Protein AF-A0A836ANL1-F1 (afdb_monomer)

Foldseek 3Di:
DADAEEEQAQHADALVRCLVPHLVHQYQEYAHANHDQNQALLSNLVSVLVDLNQLQRHAYYEQEPGEDPPPDDNQSLLSNLNYAEYEHHLYQAECVNLLSNLQRPRHAEYEQANYQYQDNLSVLSVLARHAEYHYEHNVRHNDDLVRVLVSVLSSLNYLYYHHLHPLVSLLVNLLVLLVQCLPCPDPSSVLNSLSHLLVSLLSDDLVSLVVSLVSLLSSLLSLLVVLLVCLVVLHPDPSNLSSLSSLLSSLASHQSSLVSCVVSVVQVSLLSQLVRDPDPSNLLSSLSSLLSNLVNPVCLLVCPDPSNLVSLLVQCPDPDPSSVVSSLSSLCSSLVDCVSCVVPVVSSVVSVVSSD

InterPro domains:
  IPR011989 Armadillo-like helical [G3DSA:1.25.10.10] (175-354)
  IPR016024 Armadillo-type fold [SSF48371] (156-340)
  IPR032675 Leucine-rich repeat domain superfamily [G3DSA:3.80.10.10] (2-174)
  IPR051341 Zyg-11-related ubiquitin ligase adapter protein [PTHR12904] (172-351)
  IPR055142 Protein zer-1 homolog-like, C-terminal domain [PF22964] (158-355)

Mean predicted aligned error: 7.61 Å

Organism: Ovis aries (NCBI:txid9940)

pLDDT: mean 91.66, std 7.0, range [56.53, 98.62]

Radius of gyration: 24.72 Å; Cα contacts (8 Å, |Δi|>4): 629; chains: 1; bounding box: 52×43×73 Å

Solvent-accessible surface area (backbone atoms only — not comparable to full-atom values): 18243 Å² total; per-residue (Å²): 138,82,56,35,73,46,77,44,59,61,34,86,49,43,50,69,54,48,37,72,74,50,33,85,40,66,37,34,32,42,35,36,33,42,23,34,78,62,35,31,51,63,52,53,41,52,34,43,58,74,22,71,65,28,17,60,48,24,31,37,42,34,38,26,50,25,41,65,63,88,92,67,75,69,72,53,57,56,56,36,47,26,28,25,35,44,33,35,34,52,19,92,44,37,39,70,48,46,42,38,50,24,65,32,83,43,37,29,34,42,32,50,20,43,14,49,32,34,56,72,68,42,48,66,71,29,13,87,49,28,28,32,43,35,48,26,54,42,77,44,52,70,61,52,67,71,59,51,51,54,48,59,69,59,29,62,42,33,51,42,69,42,47,84,67,40,68,68,57,44,52,53,48,43,50,48,35,31,54,51,43,72,62,74,84,43,74,61,56,39,44,26,26,33,29,42,39,31,51,43,37,65,72,49,50,63,69,53,50,61,73,37,45,70,39,52,53,53,34,50,53,49,40,50,52,50,50,49,50,33,53,78,70,70,49,93,44,75,55,50,51,27,32,40,41,22,52,28,32,52,25,51,85,26,67,68,44,36,51,51,39,52,76,67,47,39,61,65,50,50,51,51,40,60,75,72,45,86,49,64,78,54,47,38,35,53,37,50,30,50,32,47,38,45,69,37,72,94,44,47,77,75,53,71,38,72,70,53,48,53,56,40,56,62,34,43,73,42,92,48,65,67,41,14,50,36,26,43,51,29,52,50,46,61,56,70,50,63,76,87,32,74,93,43,51,68,59,48,51,52,56,59,57,76,72,109

Nearest PDB structures (foldseek):
  8y0p-assembly1_A  TM=5.769E-01  e=7.224E-05  Homo sapiens
  3ifq-assembly1_B-2  TM=5.591E-01  e=4.593E-05  Homo sapiens
  1th1-assembly2_B  TM=5.659E-01  e=6.284E-04  Homo sapiens
  1i7x-assembly1_A  TM=4.012E-01  e=1.080E-04  Mus musculus
  1jdh-assembly1_A  TM=3.575E-01  e=8.834E-05  Homo sapiens

Sequence (356 aa):
MKLKLVNIQKAKISTAAFVKAFCHHKLIELDATAVHTDLSIPDILSGLCSNSWIQGNLRRLILDSTSIPRDSRLLFFGQLTGLRVLSVFNVCFHSEDLARVSQLPKLESLDISNTLVTNISALLTCKDRLRSLTMHYLKCLTMTKPQILAVIRELKCLLHLDISDHRQLRFDAAKFVMRWLCKHESPKMQAMAVSITSILALQLSPEQTAQLKEEVFMAVKELLAIVKQKTAENLDDVTLLFTLKALWNLTEQSPAACRHFIENQGLAIFIQVLETFSETAIQSKVLGLLNNVAEVRELFSKLITEDVVKHISSLLHSKELEVSYLAAGIIAHLTSDKQPWISCDLQRTALLQDLV

Structure (mmCIF, N/CA/C/O backbone):
data_AF-A0A836ANL1-F1
#
_entry.id   AF-A0A836ANL1-F1
#
loop_
_atom_site.group_PDB
_atom_site.id
_atom_site.type_symbol
_atom_site.label_atom_id
_atom_site.label_alt_id
_atom_site.label_comp_id
_atom_site.label_asym_id
_atom_site.label_entity_id
_atom_site.label_seq_id
_atom_site.pdbx_PDB_ins_code
_atom_site.Cartn_x
_atom_site.Cartn_y
_atom_site.Cartn_z
_atom_site.occupancy
_atom_site.B_iso_or_equiv
_atom_site.auth_seq_id
_atom_site.auth_comp_id
_atom_site.auth_asym_id
_atom_site.auth_atom_id
_atom_site.pdbx_PDB_model_num
ATOM 1 N N . MET A 1 1 ? -0.033 -21.149 -31.949 1.00 56.53 1 MET A N 1
ATOM 2 C CA . MET A 1 1 ? -0.378 -20.597 -30.616 1.00 56.53 1 MET A CA 1
ATOM 3 C C . MET A 1 1 ? -0.005 -19.112 -30.591 1.00 56.53 1 MET A C 1
ATOM 5 O O . MET A 1 1 ? 1.019 -18.776 -31.171 1.00 56.53 1 MET A O 1
ATOM 9 N N . LYS A 1 2 ? -0.822 -18.207 -30.027 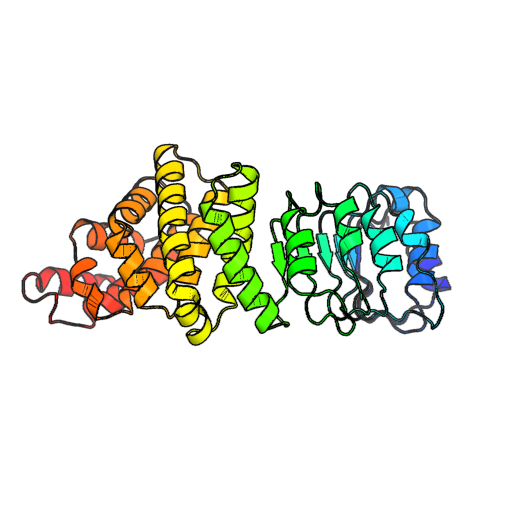1.00 83.00 2 LYS A N 1
ATOM 10 C CA . LYS A 1 2 ? -0.478 -16.771 -29.905 1.00 83.00 2 LYS A CA 1
ATOM 11 C C . LYS A 1 2 ? -0.210 -16.450 -28.436 1.00 83.00 2 LYS A C 1
ATOM 13 O O . LYS A 1 2 ? -1.158 -16.387 -27.659 1.00 83.00 2 LYS A O 1
ATOM 18 N N . LEU A 1 3 ? 1.061 -16.279 -28.074 1.00 89.88 3 LEU A N 1
ATOM 19 C CA . LEU A 1 3 ? 1.452 -15.922 -26.710 1.00 89.88 3 LEU A CA 1
ATOM 20 C C . LEU A 1 3 ? 1.006 -14.486 -26.386 1.00 89.88 3 LEU A C 1
ATOM 22 O O . LEU A 1 3 ? 1.041 -13.609 -27.253 1.00 89.88 3 LEU A O 1
ATOM 26 N N . LYS A 1 4 ? 0.560 -14.273 -25.145 1.00 93.94 4 LYS A N 1
ATOM 27 C CA . LYS A 1 4 ? 0.133 -12.967 -24.607 1.00 93.94 4 LYS A CA 1
ATOM 28 C C . LYS A 1 4 ? 0.837 -12.636 -23.295 1.00 93.94 4 LYS A C 1
ATOM 30 O O . LYS A 1 4 ? 1.238 -11.497 -23.104 1.00 93.94 4 LYS A O 1
ATOM 35 N N . LEU A 1 5 ? 0.970 -13.622 -22.416 1.00 96.88 5 LEU A N 1
ATOM 36 C CA . LEU A 1 5 ? 1.659 -13.511 -21.136 1.00 96.88 5 LEU A CA 1
ATOM 37 C C . LEU A 1 5 ? 2.888 -14.409 -21.220 1.00 96.88 5 LEU A C 1
ATOM 39 O O . LEU A 1 5 ? 2.751 -15.588 -21.554 1.00 96.88 5 LEU A O 1
ATOM 43 N N . VAL A 1 6 ? 4.070 -13.848 -20.998 1.00 96.69 6 VAL A N 1
ATOM 44 C CA . VAL A 1 6 ? 5.334 -14.578 -21.092 1.00 96.69 6 VAL A CA 1
ATOM 45 C C . VAL A 1 6 ? 6.105 -14.397 -19.796 1.00 96.69 6 VAL A C 1
ATOM 47 O O . VAL A 1 6 ? 6.305 -13.280 -19.332 1.00 96.69 6 VAL A O 1
ATOM 50 N N . ASN A 1 7 ? 6.548 -15.513 -19.230 1.00 96.62 7 ASN A N 1
ATOM 51 C CA . ASN A 1 7 ? 7.428 -15.552 -18.076 1.00 96.62 7 ASN A CA 1
ATOM 52 C C . ASN A 1 7 ? 8.675 -16.350 -18.472 1.00 96.62 7 ASN A C 1
ATOM 54 O O . ASN A 1 7 ? 8.574 -17.519 -18.843 1.00 96.62 7 ASN A O 1
ATOM 58 N N . ILE A 1 8 ? 9.826 -15.687 -18.440 1.00 96.62 8 ILE A N 1
ATOM 59 C CA . ILE A 1 8 ? 11.145 -16.259 -18.727 1.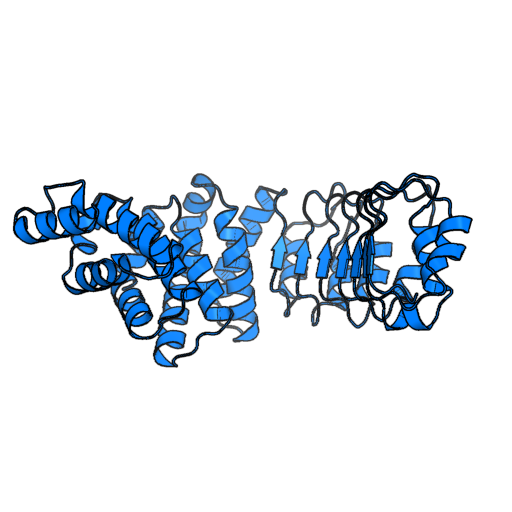00 96.62 8 ILE A CA 1
ATOM 60 C C . ILE A 1 8 ? 12.094 -16.040 -17.546 1.00 96.62 8 ILE A C 1
ATOM 62 O O . ILE A 1 8 ? 13.299 -15.898 -17.733 1.00 96.62 8 ILE A O 1
ATOM 66 N N . GLN A 1 9 ? 11.564 -15.997 -16.322 1.00 96.62 9 GLN A N 1
ATOM 67 C CA . GLN A 1 9 ? 12.377 -15.783 -15.131 1.00 96.62 9 GLN A CA 1
ATOM 68 C C . GLN A 1 9 ? 13.521 -16.801 -15.047 1.00 96.62 9 GLN A C 1
ATOM 70 O O . GLN A 1 9 ? 13.309 -18.003 -15.227 1.00 96.62 9 GLN A O 1
ATOM 75 N N . LYS A 1 10 ? 14.738 -16.324 -14.757 1.00 95.50 10 LYS A N 1
ATOM 76 C CA . LYS A 1 10 ? 15.954 -17.151 -14.625 1.00 95.50 10 LYS A CA 1
ATOM 77 C C . LYS A 1 10 ? 16.300 -17.981 -15.869 1.00 95.50 10 LYS A C 1
ATOM 79 O O . LYS A 1 10 ? 17.126 -18.891 -15.796 1.00 95.50 10 LYS A O 1
ATOM 84 N N . ALA A 1 11 ? 15.683 -17.690 -17.016 1.00 95.12 11 ALA A N 1
ATOM 85 C CA . ALA A 1 11 ? 15.917 -18.443 -18.236 1.00 95.12 11 ALA A CA 1
ATOM 86 C C . ALA A 1 11 ? 17.300 -18.134 -18.820 1.00 95.12 11 ALA A C 1
ATOM 88 O O . ALA A 1 11 ? 17.763 -16.989 -18.826 1.00 95.12 11 ALA A O 1
ATOM 89 N N . LYS A 1 12 ? 17.931 -19.164 -19.389 1.00 95.75 12 LYS A N 1
ATOM 90 C CA . LYS A 1 12 ? 19.112 -19.019 -20.238 1.00 95.75 12 LYS A CA 1
ATOM 91 C C . LYS A 1 12 ? 18.679 -19.031 -21.698 1.00 95.75 12 LYS A C 1
ATOM 93 O O . LYS A 1 12 ? 18.451 -20.088 -22.281 1.00 95.75 12 LYS A O 1
ATOM 98 N N . ILE A 1 13 ? 18.528 -17.844 -22.267 1.00 95.00 13 ILE A N 1
ATOM 99 C CA . ILE A 1 13 ? 18.091 -17.635 -23.644 1.00 95.00 13 ILE A CA 1
ATOM 100 C C . ILE A 1 13 ? 18.999 -16.591 -24.292 1.00 95.00 13 ILE A C 1
ATOM 102 O O . ILE A 1 13 ? 19.397 -15.634 -23.639 1.00 95.00 13 ILE A O 1
ATOM 106 N N . SER A 1 14 ? 19.349 -16.780 -25.562 1.00 95.75 14 SER A N 1
ATOM 107 C CA . SER A 1 14 ? 20.097 -15.775 -26.320 1.00 95.75 14 SER A CA 1
ATOM 108 C C . SER A 1 14 ? 19.159 -14.724 -26.910 1.00 95.75 14 SER A C 1
ATOM 110 O O . SER A 1 14 ? 17.987 -15.006 -27.174 1.00 95.75 14 SER A O 1
ATOM 112 N N . THR A 1 15 ? 19.684 -13.542 -27.228 1.00 94.88 15 THR A N 1
ATOM 113 C CA . THR A 1 15 ? 18.946 -12.491 -27.951 1.00 94.88 15 THR A CA 1
ATOM 114 C C . THR A 1 15 ? 18.245 -13.008 -29.212 1.00 94.88 15 THR A C 1
ATOM 116 O O . THR A 1 15 ? 17.052 -12.774 -29.401 1.00 94.88 15 THR A O 1
ATOM 119 N N . ALA A 1 16 ? 18.935 -13.792 -30.048 1.00 95.94 16 ALA A N 1
ATOM 120 C CA . ALA A 1 16 ? 18.345 -14.346 -31.269 1.00 95.94 16 ALA A CA 1
ATOM 121 C C . ALA A 1 16 ? 17.174 -15.302 -30.978 1.00 95.94 16 ALA A C 1
ATOM 123 O O . ALA A 1 16 ? 16.152 -15.267 -31.667 1.00 95.94 16 ALA A O 1
ATOM 124 N N . ALA A 1 17 ? 17.303 -16.138 -29.944 1.00 96.62 17 ALA A N 1
ATOM 125 C CA . ALA A 1 17 ? 16.241 -17.046 -29.532 1.00 96.62 17 ALA A CA 1
ATOM 126 C C . ALA A 1 17 ? 15.042 -16.286 -28.947 1.00 96.62 17 ALA A C 1
ATOM 128 O O . ALA A 1 17 ? 13.905 -16.611 -29.286 1.00 96.62 17 ALA A O 1
ATOM 129 N N . PHE A 1 18 ? 15.282 -15.244 -28.144 1.00 96.88 18 PHE A N 1
ATOM 130 C CA . PHE A 1 18 ? 14.235 -14.382 -27.592 1.00 96.88 18 PHE A CA 1
ATOM 131 C C . PHE A 1 18 ? 13.423 -13.707 -28.700 1.00 96.88 18 PHE A C 1
ATOM 133 O O . PHE A 1 18 ? 12.195 -13.822 -28.728 1.00 96.88 18 PHE A O 1
ATOM 140 N N . VAL A 1 19 ? 14.108 -13.083 -29.665 1.00 95.88 19 VAL A N 1
ATOM 141 C CA . VAL A 1 19 ? 13.455 -12.432 -30.806 1.00 95.88 19 VAL A CA 1
ATOM 142 C C . VAL A 1 19 ? 12.632 -13.444 -31.594 1.00 95.88 19 VAL A C 1
ATOM 144 O O . VAL A 1 19 ? 11.435 -13.232 -31.794 1.00 95.88 19 VAL A O 1
ATOM 147 N N . LYS A 1 20 ? 13.237 -14.583 -31.967 1.00 95.50 20 LYS A N 1
ATOM 148 C CA . LYS A 1 20 ? 12.572 -15.663 -32.713 1.00 95.50 20 LYS A CA 1
ATOM 149 C C . LYS A 1 20 ? 11.315 -16.174 -32.006 1.00 95.50 20 LYS A C 1
ATOM 151 O O . LYS A 1 20 ? 10.280 -16.342 -32.650 1.00 95.50 20 LYS A O 1
ATOM 156 N N . ALA A 1 21 ? 11.400 -16.408 -30.700 1.00 94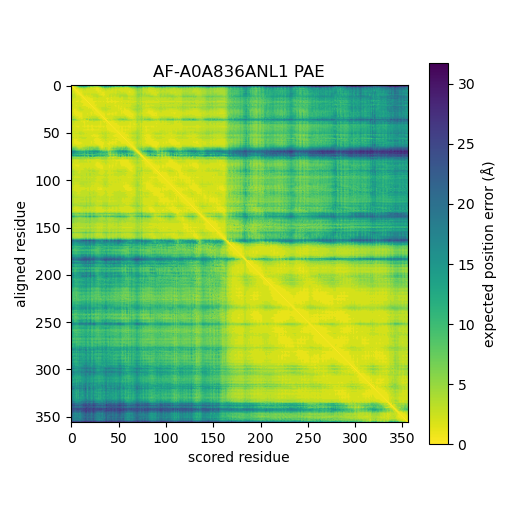.94 21 ALA A N 1
ATOM 157 C CA . ALA A 1 21 ? 10.339 -17.042 -29.931 1.00 94.94 21 ALA A CA 1
ATOM 158 C C . ALA A 1 21 ? 9.196 -16.090 -29.554 1.00 94.94 21 ALA A C 1
ATOM 160 O O . ALA A 1 21 ? 8.046 -16.522 -29.536 1.00 94.94 21 ALA A O 1
ATOM 161 N N . PHE A 1 22 ? 9.476 -14.816 -29.255 1.00 95.94 22 PHE A N 1
ATOM 162 C CA . PHE A 1 22 ? 8.509 -13.967 -28.545 1.00 95.94 22 PHE A CA 1
ATOM 163 C C . PHE A 1 22 ? 8.100 -12.694 -29.288 1.00 95.94 22 PHE A C 1
ATOM 165 O O . PHE A 1 22 ? 6.930 -12.310 -29.231 1.00 95.94 22 PHE A O 1
ATOM 172 N N . CYS A 1 23 ? 9.005 -12.055 -30.029 1.00 95.06 23 CYS A N 1
ATOM 173 C CA . CYS A 1 23 ? 8.768 -10.708 -30.564 1.00 95.06 23 CYS A CA 1
ATOM 174 C C . CYS A 1 23 ? 7.733 -10.658 -31.702 1.00 95.06 23 CYS A C 1
ATOM 176 O O . CYS A 1 23 ? 7.135 -9.615 -31.947 1.00 95.06 23 CYS A O 1
ATOM 178 N N . HIS A 1 24 ? 7.427 -11.790 -32.339 1.00 93.81 24 HIS A N 1
ATOM 179 C CA . HIS A 1 24 ? 6.379 -11.920 -33.365 1.00 93.81 24 HIS A CA 1
ATOM 180 C C . HIS A 1 24 ? 4.958 -12.037 -32.780 1.00 93.81 24 HIS A C 1
ATOM 182 O O . HIS A 1 24 ? 3.966 -11.992 -33.513 1.00 93.81 24 HIS A O 1
ATOM 188 N N . HIS A 1 25 ? 4.838 -12.242 -31.465 1.00 95.62 25 HIS A N 1
ATOM 189 C CA . HIS A 1 25 ? 3.559 -12.429 -30.788 1.00 95.62 25 HIS A CA 1
ATOM 190 C C . HIS A 1 25 ? 2.933 -11.110 -30.321 1.00 95.62 25 HIS A C 1
ATOM 192 O O . HIS A 1 25 ? 3.514 -10.033 -30.403 1.00 95.62 25 HIS A O 1
ATOM 198 N N . LYS A 1 26 ? 1.691 -11.200 -29.837 1.00 95.81 26 LYS A N 1
ATOM 199 C CA . LYS A 1 26 ? 0.920 -10.071 -29.313 1.00 95.81 26 LYS A CA 1
ATOM 200 C C . LYS A 1 26 ? 1.022 -10.034 -27.787 1.00 95.81 26 LYS A C 1
ATOM 202 O O . LYS A 1 26 ? 0.041 -10.296 -27.090 1.00 95.81 26 LYS A O 1
ATOM 207 N N . LEU A 1 27 ? 2.228 -9.751 -27.293 1.00 96.94 27 LEU A N 1
ATOM 208 C CA . LEU A 1 27 ? 2.550 -9.759 -25.865 1.00 96.94 27 LEU A CA 1
ATOM 209 C C . LEU A 1 27 ? 1.906 -8.588 -25.117 1.00 96.94 27 LEU A C 1
ATOM 211 O O . LEU A 1 27 ? 2.083 -7.427 -25.473 1.00 96.94 27 LEU A O 1
ATOM 215 N N . ILE A 1 28 ? 1.180 -8.916 -24.057 1.00 97.94 28 ILE A N 1
ATOM 216 C CA . ILE A 1 28 ? 0.579 -7.980 -23.106 1.00 97.94 28 ILE A CA 1
ATOM 217 C C . ILE A 1 28 ? 1.465 -7.876 -21.864 1.00 97.94 28 ILE A C 1
ATOM 219 O O . ILE A 1 28 ? 1.589 -6.790 -21.302 1.00 97.94 28 ILE A O 1
ATOM 223 N N . GLU A 1 29 ? 2.108 -8.971 -21.460 1.00 98.38 29 GLU A N 1
ATOM 224 C CA . GLU A 1 29 ? 2.966 -9.001 -20.277 1.00 98.38 29 GLU A CA 1
ATOM 225 C C . GLU A 1 29 ? 4.230 -9.817 -20.533 1.00 98.38 29 GLU A C 1
ATOM 227 O O . GLU A 1 29 ? 4.175 -10.882 -21.160 1.00 98.38 29 GLU A O 1
ATOM 232 N N . LEU A 1 30 ? 5.352 -9.311 -20.024 1.00 98.19 30 LEU A N 1
ATOM 233 C CA . LEU A 1 30 ? 6.627 -10.012 -19.986 1.00 98.19 30 LEU A CA 1
ATOM 234 C C . LEU A 1 30 ? 7.252 -9.883 -18.599 1.00 98.19 30 LEU A C 1
ATOM 236 O O . LEU A 1 30 ? 7.463 -8.775 -18.104 1.00 98.19 30 LEU A O 1
ATOM 240 N N . ASP A 1 31 ? 7.608 -11.023 -18.025 1.00 98.31 31 ASP A N 1
ATOM 241 C CA . ASP A 1 31 ? 8.493 -11.111 -16.875 1.00 98.31 31 ASP A CA 1
ATOM 242 C C . ASP A 1 31 ? 9.808 -11.773 -17.287 1.00 98.31 31 ASP A C 1
ATOM 244 O O . ASP A 1 31 ? 9.833 -12.944 -17.675 1.00 98.31 31 ASP A O 1
ATOM 248 N N . ALA A 1 32 ? 10.885 -10.993 -17.234 1.00 97.44 32 ALA A N 1
ATOM 249 C CA . ALA A 1 32 ? 12.243 -11.410 -17.544 1.00 97.44 32 ALA A CA 1
ATOM 250 C C . ALA A 1 32 ? 13.165 -11.319 -16.319 1.00 97.44 32 ALA A C 1
ATOM 252 O O . ALA A 1 32 ? 14.365 -11.118 -16.469 1.00 97.44 32 ALA A O 1
ATOM 253 N N . THR A 1 33 ? 12.623 -11.474 -15.107 1.00 97.62 33 THR A N 1
ATOM 254 C CA . THR A 1 33 ? 13.415 -11.370 -13.873 1.00 97.62 33 THR A CA 1
ATOM 255 C C . THR A 1 33 ? 14.605 -12.329 -13.880 1.00 97.62 33 THR A C 1
ATOM 257 O O . THR A 1 33 ? 14.450 -13.537 -14.078 1.00 97.62 33 THR A O 1
ATOM 260 N N . ALA A 1 34 ? 15.796 -11.798 -13.609 1.00 95.25 34 ALA A N 1
ATOM 261 C CA . ALA A 1 34 ? 17.042 -12.544 -13.470 1.00 95.25 34 ALA A CA 1
ATOM 262 C C . ALA A 1 34 ? 17.375 -13.461 -14.666 1.00 95.25 34 ALA A C 1
ATOM 264 O O . ALA A 1 34 ? 17.986 -14.515 -14.475 1.00 95.25 34 ALA A O 1
ATOM 265 N N . VAL A 1 35 ? 16.972 -13.097 -15.893 1.00 95.56 35 VAL A N 1
ATOM 266 C CA . VAL A 1 35 ? 17.431 -13.810 -17.098 1.00 95.56 35 VAL A CA 1
ATOM 267 C C . VAL A 1 35 ? 18.955 -13.786 -17.193 1.00 95.56 35 VAL A C 1
ATOM 269 O O . VAL A 1 35 ? 19.617 -12.852 -16.734 1.00 95.56 35 VAL A O 1
ATOM 272 N N . HIS A 1 36 ? 19.520 -14.839 -17.782 1.00 92.94 36 HIS A N 1
ATOM 273 C CA . HIS A 1 36 ? 20.964 -14.958 -17.951 1.00 92.94 36 HIS A CA 1
ATOM 274 C C . HIS A 1 36 ? 21.528 -13.785 -18.767 1.00 92.94 36 HIS A C 1
ATOM 276 O O . HIS A 1 36 ? 20.864 -13.261 -19.659 1.00 92.94 36 HIS A O 1
ATOM 282 N N . THR A 1 37 ? 22.796 -13.439 -18.536 1.00 88.81 37 THR A N 1
ATOM 283 C CA . THR A 1 37 ? 23.493 -12.302 -19.170 1.00 88.81 37 THR A CA 1
ATOM 284 C C . THR A 1 37 ? 23.597 -12.376 -20.698 1.00 88.81 37 THR A C 1
ATOM 286 O O . THR A 1 37 ? 24.017 -11.409 -21.326 1.00 88.81 37 THR A O 1
ATOM 289 N N . ASP A 1 38 ? 23.217 -13.508 -21.297 1.00 92.31 38 ASP A N 1
ATOM 290 C CA . ASP A 1 38 ? 23.162 -13.711 -22.753 1.00 92.31 38 ASP A CA 1
ATOM 291 C C . ASP A 1 38 ? 21.978 -12.963 -23.401 1.00 92.31 38 ASP A C 1
ATOM 293 O O . ASP A 1 38 ? 21.916 -12.851 -24.627 1.00 92.31 38 ASP A O 1
ATOM 297 N N . LEU A 1 39 ? 21.036 -12.473 -22.586 1.00 94.31 39 LEU A N 1
ATOM 298 C CA . LEU A 1 39 ? 19.920 -11.625 -22.987 1.00 94.31 39 LEU A CA 1
ATOM 299 C C . LEU A 1 39 ? 19.901 -10.371 -22.105 1.00 94.31 39 LEU A C 1
ATOM 301 O O . LEU A 1 39 ? 19.478 -10.405 -20.950 1.00 94.31 39 LEU A O 1
ATOM 305 N N . SER A 1 40 ? 20.354 -9.249 -22.658 1.00 93.81 40 SER A N 1
ATOM 306 C CA . SER A 1 40 ? 20.422 -7.982 -21.930 1.00 93.81 40 SER A CA 1
ATOM 307 C C . SER A 1 40 ? 19.116 -7.178 -21.996 1.00 93.81 40 SER A C 1
ATOM 309 O O . SER A 1 40 ? 18.295 -7.378 -22.891 1.00 93.81 40 SER A O 1
ATOM 311 N N . ILE A 1 41 ? 18.922 -6.210 -21.088 1.00 94.62 41 ILE A N 1
ATOM 312 C CA . ILE A 1 41 ? 17.755 -5.306 -21.161 1.00 94.62 41 ILE A CA 1
ATOM 313 C C . ILE A 1 41 ? 17.675 -4.564 -22.511 1.00 94.62 41 ILE A C 1
ATOM 315 O O . ILE A 1 41 ? 16.593 -4.563 -23.099 1.00 94.62 41 ILE A O 1
ATOM 319 N N . PRO A 1 42 ? 18.753 -3.951 -23.049 1.00 93.88 42 PRO A N 1
ATOM 320 C CA . PRO A 1 42 ? 18.706 -3.335 -24.377 1.00 93.88 42 PRO A CA 1
ATOM 321 C C . PRO A 1 42 ? 18.225 -4.285 -25.479 1.00 93.88 42 PRO A C 1
ATOM 323 O O . PRO A 1 42 ? 17.431 -3.875 -26.326 1.00 93.88 42 PRO A O 1
ATOM 326 N N . ASP A 1 43 ? 18.651 -5.550 -25.439 1.00 94.31 43 ASP A N 1
ATOM 327 C CA . ASP A 1 43 ? 18.245 -6.572 -26.407 1.00 94.31 43 ASP A CA 1
ATOM 328 C C . ASP A 1 43 ? 16.764 -6.935 -26.274 1.00 94.31 43 ASP A C 1
ATOM 330 O O . ASP A 1 43 ? 16.055 -7.022 -27.279 1.00 94.31 43 ASP A O 1
ATOM 334 N N . ILE A 1 44 ? 16.275 -7.088 -25.038 1.00 96.00 44 ILE A N 1
ATOM 335 C CA . ILE A 1 44 ? 14.850 -7.300 -24.755 1.00 96.00 44 ILE A CA 1
ATOM 336 C C . ILE A 1 44 ? 14.040 -6.135 -25.314 1.00 96.00 44 ILE A C 1
ATOM 338 O O . ILE A 1 44 ? 13.084 -6.347 -26.060 1.00 96.00 44 ILE A O 1
ATOM 342 N N . LEU A 1 45 ? 14.423 -4.900 -24.984 1.00 95.62 45 LEU A N 1
ATOM 343 C CA . LEU A 1 45 ? 13.695 -3.710 -25.412 1.00 95.62 45 LEU A CA 1
ATOM 344 C C . LEU A 1 45 ? 13.713 -3.552 -26.936 1.00 95.62 45 LEU A C 1
ATOM 346 O O . LEU A 1 45 ? 12.662 -3.296 -27.520 1.00 95.62 45 LEU A O 1
ATOM 350 N N . SER A 1 46 ? 14.865 -3.752 -27.581 1.00 94.56 46 SER A N 1
ATOM 351 C CA . SER A 1 46 ? 15.005 -3.733 -29.043 1.00 94.56 46 SER A CA 1
ATOM 352 C C . SER A 1 46 ? 14.112 -4.791 -29.701 1.00 94.56 46 SER A C 1
ATOM 354 O O . SER A 1 46 ? 13.327 -4.483 -30.602 1.00 94.56 46 SER A O 1
ATOM 356 N N . GLY A 1 47 ? 14.139 -6.023 -29.183 1.00 95.56 47 GLY A N 1
ATOM 357 C CA . GLY A 1 47 ? 13.290 -7.112 -29.650 1.00 95.56 47 GLY A CA 1
ATOM 358 C C . GLY A 1 47 ? 11.802 -6.792 -29.515 1.00 95.56 47 GLY A C 1
ATOM 359 O O . GLY A 1 47 ? 11.051 -6.925 -30.479 1.00 95.56 47 GLY A O 1
ATOM 360 N N . LEU A 1 48 ? 11.351 -6.331 -28.347 1.00 96.31 48 LEU A N 1
ATOM 361 C CA . LEU A 1 48 ? 9.952 -5.945 -28.128 1.00 96.31 48 LEU A CA 1
ATOM 362 C C . LEU A 1 48 ? 9.524 -4.793 -29.046 1.00 96.31 48 LEU A C 1
ATOM 364 O O . LEU A 1 48 ? 8.434 -4.832 -29.617 1.00 96.31 48 LEU A O 1
ATOM 368 N N . CYS A 1 49 ? 10.389 -3.795 -29.228 1.00 95.31 49 CYS A N 1
ATOM 369 C CA . CYS A 1 49 ? 10.105 -2.632 -30.064 1.00 95.31 49 CYS A CA 1
ATOM 370 C C . CYS A 1 49 ? 10.141 -2.939 -31.566 1.00 95.31 49 CYS A C 1
ATOM 372 O O . CYS A 1 49 ? 9.581 -2.167 -32.338 1.00 95.31 49 CYS A O 1
ATOM 374 N N . SER A 1 50 ? 10.693 -4.074 -32.005 1.00 95.19 50 SER A N 1
ATOM 375 C CA . SER A 1 50 ? 10.585 -4.511 -33.408 1.00 95.19 50 SER A CA 1
ATOM 376 C C . SER A 1 50 ? 9.135 -4.765 -33.857 1.00 95.19 50 SER A C 1
ATOM 378 O O . SER A 1 50 ? 8.844 -4.792 -35.053 1.00 95.19 50 SER A O 1
ATOM 380 N N . ASN A 1 51 ? 8.203 -4.905 -32.908 1.00 95.12 51 ASN A N 1
ATOM 381 C CA . ASN A 1 51 ? 6.789 -5.135 -33.161 1.00 95.12 51 ASN A CA 1
ATOM 382 C C . ASN A 1 51 ? 5.938 -3.931 -32.722 1.00 95.12 51 ASN A C 1
ATOM 384 O O . ASN A 1 51 ? 5.714 -3.698 -31.532 1.00 95.12 51 ASN A O 1
ATOM 388 N N . SER A 1 52 ? 5.387 -3.203 -33.697 1.00 95.81 52 SER A N 1
ATOM 389 C CA . SER A 1 52 ? 4.538 -2.024 -33.462 1.00 95.81 52 SER A CA 1
ATOM 390 C C . SER A 1 52 ? 3.278 -2.326 -32.643 1.00 95.81 52 SER A C 1
ATOM 392 O O . SER A 1 52 ? 2.782 -1.459 -31.923 1.00 95.81 52 SER A O 1
ATOM 394 N N . TRP A 1 53 ? 2.766 -3.562 -32.688 1.00 96.62 53 TRP A N 1
ATOM 395 C CA . TRP A 1 53 ? 1.644 -3.958 -31.841 1.00 96.62 53 TRP A CA 1
ATOM 396 C C . TRP A 1 53 ? 2.063 -4.003 -30.369 1.00 96.62 53 TRP A C 1
ATOM 398 O O . TRP A 1 53 ? 1.329 -3.488 -29.526 1.00 96.62 53 TRP A O 1
ATOM 408 N N . ILE A 1 54 ? 3.237 -4.568 -30.054 1.00 97.38 54 ILE A N 1
ATOM 409 C CA . ILE A 1 54 ? 3.761 -4.639 -28.678 1.00 97.38 54 ILE A CA 1
ATOM 410 C C . ILE A 1 54 ? 3.979 -3.226 -28.128 1.00 97.38 54 ILE A C 1
ATOM 412 O O . ILE A 1 54 ? 3.529 -2.946 -27.019 1.00 97.38 54 ILE A O 1
ATOM 416 N N . GLN A 1 55 ? 4.557 -2.314 -28.918 1.00 96.69 55 GLN A N 1
ATOM 417 C CA . GLN A 1 55 ? 4.783 -0.918 -28.515 1.00 96.69 55 GLN A CA 1
ATOM 418 C C . GLN A 1 55 ? 3.530 -0.247 -27.921 1.00 96.69 55 GLN A C 1
ATOM 420 O O . GLN A 1 55 ? 3.608 0.413 -26.887 1.00 96.69 55 GLN A O 1
ATOM 425 N N . GLY A 1 56 ? 2.358 -0.445 -28.534 1.00 97.12 56 GLY A N 1
ATOM 426 C CA . GLY A 1 56 ? 1.096 0.156 -28.082 1.00 97.12 56 GLY A CA 1
ATOM 427 C C . GLY A 1 56 ? 0.279 -0.672 -27.080 1.00 97.12 56 GLY A C 1
ATOM 428 O O . GLY A 1 56 ? -0.690 -0.150 -26.519 1.00 97.12 56 GLY A O 1
ATOM 429 N N . ASN A 1 57 ? 0.620 -1.951 -26.866 1.00 97.69 57 ASN A N 1
ATOM 430 C CA . ASN A 1 57 ? -0.243 -2.905 -26.151 1.00 97.69 57 ASN A CA 1
ATOM 431 C C . ASN A 1 57 ? 0.433 -3.696 -25.024 1.00 97.69 57 ASN A C 1
ATOM 433 O O . ASN A 1 57 ? -0.292 -4.306 -24.234 1.00 97.69 57 ASN A O 1
ATOM 437 N N . LEU A 1 58 ? 1.764 -3.685 -24.914 1.00 98.19 58 LEU A N 1
ATOM 438 C CA . LEU A 1 58 ? 2.460 -4.242 -23.756 1.00 98.19 58 LEU A CA 1
ATOM 439 C C . LEU A 1 58 ? 2.086 -3.418 -22.525 1.00 98.19 58 LEU A C 1
ATOM 441 O O . LEU A 1 58 ? 2.299 -2.213 -22.512 1.00 98.19 58 LEU A O 1
ATOM 445 N N . ARG A 1 59 ? 1.506 -4.049 -21.505 1.00 98.25 59 ARG A N 1
ATOM 446 C CA . ARG A 1 59 ? 1.014 -3.390 -20.288 1.00 98.25 59 ARG A CA 1
ATOM 447 C C . ARG A 1 59 ? 1.959 -3.567 -19.110 1.00 98.25 59 ARG A C 1
ATOM 449 O O . ARG A 1 59 ? 2.088 -2.632 -18.325 1.00 98.25 59 ARG A O 1
ATOM 456 N N . ARG A 1 60 ? 2.608 -4.727 -18.990 1.00 98.62 60 ARG A N 1
ATOM 457 C CA . ARG A 1 60 ? 3.489 -5.062 -17.864 1.00 98.62 60 ARG A CA 1
ATOM 458 C C . ARG A 1 60 ? 4.838 -5.565 -18.362 1.00 98.62 60 ARG A C 1
ATOM 460 O O . ARG A 1 60 ? 4.888 -6.467 -19.197 1.00 98.62 60 ARG A O 1
ATOM 467 N N . LEU A 1 61 ? 5.907 -4.991 -17.824 1.00 98.44 61 LEU A N 1
ATOM 468 C CA . LEU A 1 61 ? 7.281 -5.387 -18.105 1.00 98.44 61 LEU A CA 1
ATOM 469 C C . LEU A 1 61 ? 8.077 -5.436 -16.799 1.00 98.44 61 LEU A C 1
ATOM 471 O O . LEU A 1 61 ? 8.220 -4.417 -16.128 1.00 98.44 61 LEU A O 1
ATOM 475 N N . ILE A 1 62 ? 8.583 -6.615 -16.449 1.00 98.44 62 ILE A N 1
ATOM 476 C CA . ILE A 1 62 ? 9.415 -6.843 -15.262 1.00 98.44 62 ILE A CA 1
ATOM 477 C C . ILE A 1 62 ? 10.808 -7.252 -15.737 1.00 98.44 62 ILE A C 1
ATOM 479 O O . ILE A 1 62 ? 10.946 -8.224 -16.481 1.00 98.44 62 ILE A O 1
ATOM 483 N N . LEU A 1 63 ? 11.823 -6.479 -15.352 1.00 97.31 63 LEU A N 1
ATOM 484 C CA . LEU A 1 63 ? 13.219 -6.628 -15.789 1.00 97.31 63 LEU A CA 1
ATOM 485 C C . LEU A 1 63 ? 14.174 -6.808 -14.604 1.00 97.31 63 LEU A C 1
ATOM 487 O O . LEU A 1 63 ? 15.380 -6.588 -14.724 1.00 97.31 63 LEU A O 1
ATOM 491 N N . ASP A 1 64 ? 13.633 -7.182 -13.453 1.00 97.00 64 ASP A N 1
ATOM 492 C CA . ASP A 1 64 ? 14.341 -7.178 -12.181 1.00 97.00 64 ASP A CA 1
ATOM 493 C C . ASP A 1 64 ? 15.615 -8.019 -12.239 1.00 97.00 64 ASP A C 1
ATOM 495 O O . ASP A 1 64 ? 15.633 -9.122 -12.786 1.00 97.00 64 ASP A O 1
ATOM 499 N N . SER A 1 65 ? 16.707 -7.495 -11.682 1.00 94.00 65 SER A N 1
ATOM 500 C CA . SER A 1 65 ? 18.027 -8.143 -11.669 1.00 94.00 65 SER A CA 1
ATOM 501 C C . SER A 1 65 ? 18.537 -8.599 -13.049 1.00 94.00 65 SER A C 1
ATOM 503 O O . SER A 1 65 ? 19.366 -9.506 -13.128 1.00 94.00 65 SER A O 1
ATOM 505 N N . THR A 1 66 ? 18.058 -7.995 -14.141 1.00 90.31 66 THR A N 1
ATOM 506 C CA . THR A 1 66 ? 18.547 -8.276 -15.498 1.00 90.31 66 THR A CA 1
ATOM 507 C C . THR A 1 66 ? 19.736 -7.383 -15.833 1.00 90.31 66 THR A C 1
ATOM 509 O O . THR A 1 66 ? 19.762 -6.195 -15.503 1.00 90.31 66 THR A O 1
ATOM 512 N N . SER A 1 67 ? 20.738 -7.937 -16.516 1.00 88.00 67 SER A N 1
ATOM 513 C CA . SER A 1 67 ? 21.965 -7.205 -16.830 1.00 88.00 67 SER A CA 1
ATOM 514 C C . SER A 1 67 ? 21.748 -6.076 -17.844 1.00 88.00 67 SER A C 1
ATOM 516 O O . SER A 1 67 ? 21.140 -6.274 -18.902 1.00 88.00 67 SER A O 1
ATOM 518 N N . ILE A 1 68 ? 22.349 -4.919 -17.557 1.00 85.62 68 ILE A N 1
ATOM 519 C CA . ILE A 1 68 ? 22.587 -3.837 -18.517 1.00 85.62 68 ILE A CA 1
ATOM 520 C C . ILE A 1 68 ? 24.096 -3.796 -18.802 1.00 85.62 68 ILE A C 1
ATOM 522 O O . ILE A 1 68 ? 24.876 -3.639 -17.858 1.00 85.62 68 ILE A O 1
ATOM 526 N N . PRO A 1 69 ? 24.539 -3.934 -20.064 1.00 83.06 69 PRO A N 1
ATOM 527 C CA . PRO A 1 69 ? 25.942 -3.773 -20.423 1.00 83.06 69 PRO A CA 1
ATOM 528 C C . PRO A 1 69 ? 26.418 -2.348 -20.115 1.00 83.06 69 PRO A C 1
ATOM 530 O O . PRO A 1 69 ? 25.664 -1.388 -20.304 1.00 83.06 69 PRO A O 1
ATOM 533 N N . ARG A 1 70 ? 27.672 -2.198 -19.666 1.00 67.44 70 ARG A N 1
ATOM 534 C CA . ARG A 1 70 ? 28.274 -0.879 -19.395 1.00 67.44 70 ARG A CA 1
ATOM 535 C C . ARG A 1 70 ? 28.130 0.009 -20.643 1.00 67.44 70 ARG A C 1
ATOM 537 O O . ARG A 1 70 ? 28.334 -0.469 -21.754 1.00 67.44 70 ARG A O 1
ATOM 544 N N . ASP A 1 71 ? 27.693 1.253 -20.447 1.00 64.38 71 ASP A N 1
ATOM 545 C CA . ASP A 1 71 ? 27.455 2.277 -21.486 1.00 64.38 71 ASP A CA 1
ATOM 546 C C . ASP A 1 71 ? 26.224 2.086 -22.396 1.00 64.38 71 ASP A C 1
ATOM 548 O O . ASP A 1 71 ? 26.024 2.827 -23.364 1.00 64.38 71 ASP A O 1
ATOM 552 N N . SER A 1 72 ? 25.334 1.142 -22.073 1.00 73.88 72 SER A N 1
ATOM 553 C CA . SER A 1 72 ? 24.080 0.980 -22.818 1.00 73.88 72 SER A CA 1
ATOM 554 C C . SER A 1 72 ? 23.056 2.056 -22.460 1.00 73.88 72 SER A C 1
ATOM 556 O O . SER A 1 72 ? 22.615 2.162 -21.318 1.00 73.88 72 SER A O 1
ATOM 558 N N . ARG A 1 73 ? 22.604 2.815 -23.464 1.00 70.12 73 ARG A N 1
ATOM 559 C CA . ARG A 1 73 ? 21.478 3.749 -23.319 1.00 70.12 73 ARG A CA 1
ATOM 560 C C . ARG A 1 73 ? 20.154 3.007 -23.493 1.00 70.12 73 ARG A C 1
ATOM 562 O O . ARG A 1 73 ? 19.929 2.382 -24.528 1.00 70.12 73 ARG A O 1
ATOM 569 N N . LEU A 1 74 ? 19.236 3.134 -22.535 1.00 78.62 74 LEU A N 1
ATOM 570 C CA . LEU A 1 74 ? 17.917 2.484 -22.577 1.00 78.62 74 LEU A CA 1
ATOM 571 C C . LEU A 1 74 ? 16.908 3.297 -23.416 1.00 78.62 74 LEU A C 1
ATOM 573 O O . LEU A 1 74 ? 15.841 3.698 -22.952 1.00 78.62 74 LEU A O 1
ATOM 577 N N . LEU A 1 75 ? 17.261 3.574 -24.676 1.00 72.56 75 LEU A N 1
ATOM 578 C CA . LEU A 1 75 ? 16.520 4.485 -25.566 1.00 72.56 75 LEU A CA 1
ATOM 579 C C . LEU A 1 75 ? 15.108 3.992 -25.915 1.00 72.56 75 LEU A C 1
ATOM 581 O O . LEU A 1 75 ? 14.208 4.791 -26.162 1.00 72.56 75 LEU A O 1
ATOM 585 N N . PHE A 1 76 ? 14.910 2.677 -25.927 1.00 82.81 76 PHE A N 1
ATOM 586 C CA . PHE A 1 76 ? 13.686 2.045 -26.411 1.00 82.81 76 PHE A CA 1
ATOM 587 C C . PHE A 1 76 ? 12.513 2.106 -25.427 1.00 82.81 76 PHE A C 1
ATOM 589 O O . PHE A 1 76 ? 11.378 1.902 -25.850 1.00 82.81 76 PHE A O 1
ATOM 596 N N . PHE A 1 77 ? 12.734 2.445 -24.147 1.00 86.25 77 PHE A N 1
ATOM 597 C CA . PHE A 1 77 ? 11.628 2.559 -23.188 1.00 86.25 77 PHE A CA 1
ATOM 598 C C . PHE A 1 77 ? 10.541 3.517 -23.669 1.00 86.25 77 PHE A C 1
ATOM 600 O O . PHE A 1 77 ? 9.369 3.175 -23.572 1.00 86.25 77 PHE A O 1
ATOM 607 N N . GLY A 1 78 ? 10.914 4.661 -24.255 1.00 86.62 78 GLY A N 1
ATOM 608 C CA . GLY A 1 78 ? 9.957 5.660 -24.743 1.00 86.62 78 GLY A CA 1
ATOM 609 C C . GLY A 1 78 ? 9.030 5.165 -25.862 1.00 86.62 78 GLY A C 1
ATOM 610 O O . GLY A 1 78 ? 7.992 5.775 -26.098 1.00 86.62 78 GLY A O 1
ATOM 611 N N . GLN A 1 79 ? 9.361 4.054 -26.533 1.00 93.12 79 GLN A N 1
ATOM 612 C CA . GLN A 1 79 ? 8.535 3.482 -27.603 1.00 93.12 79 GLN A CA 1
ATOM 613 C C . GLN A 1 79 ? 7.406 2.589 -27.067 1.00 93.12 79 GLN A C 1
ATOM 615 O O . GLN A 1 79 ? 6.405 2.384 -27.752 1.00 93.12 79 GLN A O 1
ATOM 620 N N . LEU A 1 80 ? 7.516 2.087 -25.833 1.00 96.25 80 LEU A N 1
ATOM 621 C CA . LEU A 1 80 ? 6.517 1.215 -25.205 1.00 96.25 80 LEU A CA 1
ATOM 622 C C . LEU A 1 80 ? 5.329 2.025 -24.654 1.00 96.25 80 LEU A C 1
ATOM 624 O O . LEU A 1 80 ? 5.005 1.981 -23.472 1.00 96.25 80 LEU A O 1
ATOM 628 N N . THR A 1 81 ? 4.661 2.782 -25.523 1.00 96.75 81 THR A N 1
ATOM 629 C CA . THR A 1 81 ? 3.544 3.692 -25.195 1.00 96.75 81 THR A CA 1
ATOM 630 C C . THR A 1 81 ? 2.337 3.012 -24.529 1.00 96.75 81 THR A C 1
ATOM 632 O O . THR A 1 81 ? 1.525 3.680 -23.884 1.00 96.75 81 THR A O 1
ATOM 635 N N . GLY A 1 82 ? 2.202 1.690 -24.669 1.00 96.94 82 GLY A N 1
ATOM 636 C CA . GLY A 1 82 ? 1.191 0.876 -23.994 1.00 96.94 82 GLY A CA 1
ATOM 637 C C . GLY A 1 82 ? 1.467 0.594 -22.514 1.00 96.94 82 GLY A C 1
ATOM 638 O O . GLY A 1 82 ? 0.539 0.192 -21.804 1.00 96.94 82 GLY A O 1
ATOM 639 N N . LEU A 1 83 ? 2.712 0.794 -22.067 1.00 98.25 83 LEU A N 1
ATOM 640 C CA . LEU A 1 83 ? 3.212 0.291 -20.792 1.00 98.25 83 LEU A CA 1
ATOM 641 C C . LEU A 1 83 ? 2.562 1.006 -19.609 1.00 98.25 83 LEU A C 1
ATOM 643 O O . LEU A 1 83 ? 2.501 2.234 -19.557 1.00 98.25 83 LEU A O 1
ATOM 647 N N . ARG A 1 84 ? 2.083 0.203 -18.655 1.00 98.38 84 ARG A N 1
ATOM 648 C CA . ARG A 1 84 ? 1.422 0.650 -17.424 1.00 98.38 84 ARG A CA 1
ATOM 649 C C . ARG A 1 84 ? 2.225 0.318 -16.183 1.00 98.38 84 ARG A C 1
ATOM 651 O O . ARG A 1 84 ? 2.248 1.112 -15.250 1.00 98.38 84 ARG A O 1
ATOM 658 N N . VAL A 1 85 ? 2.867 -0.844 -16.179 1.00 98.62 85 VAL A N 1
ATOM 659 C CA . VAL A 1 85 ? 3.641 -1.351 -15.051 1.00 98.62 85 VAL A CA 1
ATOM 660 C C . VAL A 1 85 ? 5.056 -1.648 -15.518 1.00 98.62 85 VAL A C 1
ATOM 662 O O . VAL A 1 85 ? 5.240 -2.453 -16.436 1.00 98.62 85 VAL A O 1
ATOM 665 N N . LEU A 1 86 ? 6.033 -1.019 -14.873 1.00 98.38 86 LEU A N 1
ATOM 666 C CA . LEU A 1 86 ? 7.451 -1.284 -15.077 1.00 98.38 86 LEU A CA 1
ATOM 667 C C . LEU A 1 86 ? 8.120 -1.586 -13.739 1.00 98.38 86 LEU A C 1
ATOM 669 O O . LEU A 1 86 ? 7.976 -0.816 -12.793 1.00 98.38 86 LEU A O 1
ATOM 673 N N . SER A 1 87 ? 8.899 -2.661 -13.703 1.00 98.12 87 SER A N 1
ATOM 674 C CA . SER A 1 87 ? 9.823 -2.935 -12.607 1.00 98.12 87 SER A CA 1
ATOM 675 C C . SER A 1 87 ? 11.234 -3.113 -13.148 1.00 98.12 87 SER A C 1
ATOM 677 O O . SER A 1 87 ? 11.452 -3.851 -14.115 1.00 98.12 87 SER A O 1
ATOM 679 N N . VAL A 1 88 ? 12.169 -2.378 -12.551 1.00 96.44 88 VAL A N 1
ATOM 680 C CA . VAL A 1 88 ? 13.612 -2.434 -12.821 1.00 96.44 88 VAL A CA 1
ATOM 681 C C . VAL A 1 88 ? 14.378 -2.608 -11.507 1.00 96.44 88 VAL A C 1
ATOM 683 O O . VAL A 1 88 ? 15.437 -2.012 -11.303 1.00 96.44 88 VAL A O 1
ATOM 686 N N . PHE A 1 89 ? 13.830 -3.406 -10.589 1.00 95.25 89 PHE A N 1
ATOM 687 C CA . PHE A 1 89 ? 14.440 -3.642 -9.286 1.00 95.25 89 PHE A CA 1
ATOM 688 C C . PHE A 1 89 ? 15.846 -4.220 -9.451 1.00 95.25 89 PHE A C 1
ATOM 690 O O . PHE A 1 89 ? 16.046 -5.192 -10.182 1.00 95.25 89 PHE A O 1
ATOM 697 N N . ASN A 1 90 ? 16.823 -3.655 -8.737 1.00 93.50 90 ASN A N 1
ATOM 698 C CA . ASN A 1 90 ? 18.213 -4.123 -8.764 1.00 93.50 90 ASN A CA 1
ATOM 699 C C . ASN A 1 90 ? 18.826 -4.128 -10.183 1.00 93.50 90 ASN A C 1
ATOM 701 O O . ASN A 1 90 ? 19.512 -5.068 -10.589 1.00 93.50 90 ASN A O 1
ATOM 705 N N . VAL A 1 91 ? 18.563 -3.071 -10.951 1.00 92.44 91 VAL A N 1
ATOM 706 C CA . VAL A 1 91 ? 19.094 -2.855 -12.304 1.00 92.44 91 VAL A CA 1
ATOM 707 C C . VAL A 1 91 ? 19.948 -1.580 -12.331 1.00 92.44 91 VAL A C 1
ATOM 709 O O . VAL A 1 91 ? 19.688 -0.630 -11.592 1.00 92.44 91 VAL A O 1
ATOM 712 N N . CYS A 1 92 ? 20.958 -1.517 -13.210 1.00 91.31 92 CYS A N 1
ATOM 713 C CA . CYS A 1 92 ? 21.765 -0.311 -13.470 1.00 91.31 92 CYS A CA 1
ATOM 714 C C . CYS A 1 92 ? 20.966 0.797 -14.199 1.00 91.31 92 CYS A C 1
ATOM 716 O O . CYS A 1 92 ? 21.304 1.194 -15.311 1.00 91.31 92 CYS A O 1
ATOM 718 N N . PHE A 1 93 ? 19.888 1.273 -13.578 1.00 91.94 93 PHE A N 1
ATOM 719 C CA . PHE A 1 93 ? 18.938 2.250 -14.108 1.00 91.94 93 PHE A CA 1
ATOM 720 C C . PHE A 1 93 ? 19.223 3.645 -13.528 1.00 91.94 93 PHE A C 1
ATOM 722 O O . PHE A 1 93 ? 19.341 3.788 -12.309 1.00 91.94 93 PHE A O 1
ATOM 729 N N . HIS A 1 94 ? 19.357 4.664 -14.383 1.00 92.62 94 HIS A N 1
ATOM 730 C CA . HIS A 1 94 ? 19.796 6.012 -13.993 1.00 92.62 94 HIS A CA 1
ATOM 731 C C . HIS A 1 94 ? 18.682 7.063 -14.128 1.00 92.62 94 HIS A C 1
ATOM 733 O O . HIS A 1 94 ? 17.623 6.822 -14.707 1.00 92.62 94 HIS A O 1
ATOM 739 N N . SER A 1 95 ? 18.937 8.282 -13.640 1.00 93.88 95 SER A N 1
ATOM 740 C CA . SER A 1 95 ? 17.993 9.412 -13.717 1.00 93.88 95 SER A CA 1
ATOM 741 C C . SER A 1 95 ? 17.576 9.763 -15.157 1.00 93.88 95 SER A C 1
ATOM 743 O O . SER A 1 95 ? 16.449 10.194 -15.391 1.00 93.88 95 SER A O 1
ATOM 745 N N . GLU A 1 96 ? 18.451 9.550 -16.143 1.00 92.12 96 GLU A N 1
ATOM 746 C CA . GLU A 1 96 ? 18.118 9.744 -17.562 1.00 92.12 96 GLU A CA 1
ATOM 747 C C . GLU A 1 96 ? 17.113 8.706 -18.076 1.00 92.12 96 GLU A C 1
ATOM 749 O O . GLU A 1 96 ? 16.229 9.027 -18.872 1.00 92.12 96 GLU A O 1
ATOM 754 N N . ASP A 1 97 ? 17.229 7.459 -17.618 1.00 93.06 97 ASP A N 1
ATOM 755 C CA . ASP A 1 97 ? 16.299 6.387 -17.968 1.00 93.06 97 ASP A CA 1
ATOM 756 C C . ASP A 1 97 ? 14.941 6.633 -17.309 1.00 93.06 97 ASP A C 1
ATOM 758 O O . ASP A 1 97 ? 13.900 6.511 -17.960 1.00 93.06 97 ASP A O 1
ATOM 762 N N . LEU A 1 98 ? 14.952 7.106 -16.056 1.00 95.62 98 LEU A N 1
ATOM 763 C CA . LEU A 1 98 ? 13.755 7.563 -15.359 1.00 95.62 98 LEU A CA 1
ATOM 764 C C . LEU A 1 98 ? 13.043 8.676 -16.131 1.00 95.62 98 LEU A C 1
ATOM 766 O O . LEU A 1 98 ? 11.820 8.641 -16.255 1.00 95.62 98 LEU A O 1
ATOM 770 N N . ALA A 1 99 ? 13.782 9.639 -16.689 1.00 95.25 99 ALA A N 1
ATOM 771 C CA . ALA A 1 99 ? 13.196 10.704 -17.496 1.00 95.25 99 ALA A CA 1
ATOM 772 C C . ALA A 1 99 ? 12.492 10.182 -18.754 1.00 95.25 99 ALA A C 1
ATOM 774 O O . ALA A 1 99 ? 11.420 10.679 -19.095 1.00 95.25 99 ALA A O 1
ATOM 775 N N . ARG A 1 100 ? 13.034 9.144 -19.401 1.00 93.19 100 ARG A N 1
ATOM 776 C CA . ARG A 1 100 ? 12.401 8.493 -20.562 1.00 93.19 100 ARG A CA 1
ATOM 777 C C . ARG A 1 100 ? 11.141 7.734 -20.161 1.00 93.19 100 ARG A C 1
ATOM 779 O O . ARG A 1 100 ? 10.089 7.917 -20.766 1.00 93.19 100 ARG A O 1
ATOM 786 N N . VAL A 1 101 ? 11.228 6.920 -19.113 1.00 95.94 101 VAL A N 1
ATOM 787 C CA . VAL A 1 101 ? 10.093 6.149 -18.584 1.00 95.94 101 VAL A CA 1
ATOM 788 C C . VAL A 1 101 ? 8.971 7.076 -18.108 1.00 95.94 101 VAL A C 1
ATOM 790 O O . VAL A 1 101 ? 7.802 6.824 -18.391 1.00 95.94 101 VAL A O 1
ATOM 793 N N . SER A 1 102 ? 9.304 8.203 -17.476 1.00 96.25 102 SER A N 1
ATOM 794 C CA . SER A 1 102 ? 8.321 9.173 -16.971 1.00 96.25 102 SER A CA 1
ATOM 795 C C . SER A 1 102 ? 7.554 9.911 -18.076 1.00 96.25 102 SER A C 1
ATOM 797 O O . SER A 1 102 ? 6.566 10.580 -17.780 1.00 96.25 102 SER A O 1
ATOM 799 N N . GLN A 1 103 ? 7.960 9.800 -19.347 1.00 95.94 103 GLN A N 1
ATOM 800 C CA . GLN A 1 103 ? 7.213 10.327 -20.499 1.00 95.94 103 GLN A CA 1
ATOM 801 C C . GLN A 1 103 ? 6.149 9.349 -21.014 1.00 95.94 103 GLN A C 1
ATOM 803 O O . GLN A 1 103 ? 5.278 9.745 -21.787 1.00 95.94 103 GLN A O 1
ATOM 808 N N . LEU A 1 104 ? 6.173 8.085 -20.575 1.00 96.75 104 LEU A N 1
ATOM 809 C CA . LEU A 1 104 ? 5.229 7.076 -21.042 1.00 96.75 104 LEU A CA 1
ATOM 810 C C . LEU A 1 104 ? 3.790 7.458 -20.667 1.00 96.75 104 LEU A C 1
ATOM 812 O O . LEU A 1 104 ? 3.505 7.678 -19.483 1.00 96.75 104 LEU A O 1
ATOM 816 N N . PRO A 1 105 ? 2.864 7.521 -21.642 1.00 96.88 105 PRO A N 1
ATOM 817 C CA . PRO A 1 105 ? 1.560 8.157 -21.458 1.00 96.88 105 PRO A CA 1
ATOM 818 C C . PRO A 1 105 ? 0.614 7.356 -20.559 1.00 96.88 105 PRO A C 1
ATOM 820 O O . PRO A 1 105 ? -0.341 7.915 -20.028 1.00 96.88 105 PRO A O 1
ATOM 823 N N . LYS A 1 106 ? 0.869 6.054 -20.384 1.00 97.50 106 LYS A N 1
ATOM 824 C CA . LYS A 1 106 ? 0.011 5.130 -19.630 1.00 97.50 106 LYS A CA 1
ATOM 825 C C . LYS A 1 106 ? 0.667 4.564 -18.371 1.00 97.50 106 LYS A C 1
ATOM 827 O O . LYS A 1 106 ? 0.073 3.693 -17.748 1.00 97.50 106 LYS A O 1
ATOM 832 N N . LEU A 1 107 ? 1.859 5.037 -17.998 1.00 98.00 107 LEU A N 1
ATOM 833 C CA . LEU A 1 107 ? 2.574 4.522 -16.833 1.00 98.00 107 LEU A CA 1
ATOM 834 C C . LEU A 1 107 ? 1.799 4.826 -15.542 1.00 98.00 107 LEU A C 1
ATOM 836 O O . LEU A 1 107 ? 1.558 5.986 -15.212 1.00 98.00 107 LEU A O 1
ATOM 840 N N . GLU A 1 108 ? 1.429 3.768 -14.827 1.00 97.56 108 GLU A N 1
ATOM 841 C CA . GLU A 1 108 ? 0.613 3.788 -13.609 1.00 97.56 108 GLU A CA 1
ATOM 842 C C . GLU A 1 108 ? 1.395 3.243 -12.402 1.00 97.56 108 GLU A C 1
ATOM 844 O O . GLU A 1 108 ? 1.163 3.685 -11.279 1.00 97.56 108 GLU A O 1
ATOM 849 N N . SER A 1 109 ? 2.329 2.311 -12.606 1.00 98.25 109 SER A N 1
ATOM 850 C CA . SER A 1 109 ? 3.121 1.685 -11.543 1.00 98.25 109 SER A CA 1
ATOM 851 C C . SER A 1 109 ? 4.585 1.569 -11.952 1.00 98.25 109 SER A C 1
ATOM 853 O O . SER A 1 109 ? 4.892 1.111 -13.057 1.00 98.25 109 SER A O 1
ATOM 855 N N . LEU A 1 110 ? 5.472 2.007 -11.062 1.00 98.25 110 LEU A N 1
ATOM 856 C CA . LEU A 1 110 ? 6.908 2.015 -11.286 1.00 98.25 110 LEU A CA 1
ATOM 857 C C . LEU A 1 110 ? 7.661 1.556 -10.036 1.00 98.25 110 LEU A C 1
ATOM 859 O O . LEU A 1 110 ? 7.512 2.154 -8.970 1.00 98.25 110 LEU A O 1
ATOM 863 N N . ASP A 1 111 ? 8.516 0.553 -10.207 1.00 97.50 111 ASP A N 1
ATOM 864 C CA . ASP A 1 111 ? 9.523 0.164 -9.223 1.00 97.50 111 ASP A CA 1
ATOM 865 C C . ASP A 1 111 ? 10.930 0.492 -9.748 1.00 97.50 111 ASP A C 1
ATOM 867 O O . ASP A 1 111 ? 11.371 -0.047 -10.767 1.00 97.50 111 ASP A O 1
ATOM 871 N N . ILE A 1 112 ? 11.613 1.407 -9.056 1.00 95.94 112 ILE A N 1
ATOM 872 C CA . ILE A 1 112 ? 13.003 1.825 -9.309 1.00 95.94 112 ILE A CA 1
ATOM 873 C C . ILE A 1 112 ? 13.925 1.443 -8.151 1.00 95.94 112 ILE A C 1
ATOM 875 O O . ILE A 1 112 ? 14.988 2.037 -7.975 1.00 95.94 112 ILE A O 1
ATOM 879 N N . SER A 1 113 ? 13.528 0.494 -7.318 1.00 94.38 113 SER A N 1
ATOM 880 C CA . SER A 1 113 ? 14.253 0.177 -6.097 1.00 94.38 113 SER A CA 1
ATOM 881 C C . SER A 1 113 ? 15.614 -0.457 -6.379 1.00 94.38 113 SER A C 1
ATOM 883 O O . SER A 1 113 ? 15.797 -1.213 -7.336 1.00 94.38 113 SER A O 1
ATOM 885 N N . ASN A 1 114 ? 16.602 -0.134 -5.542 1.00 92.25 114 ASN A N 1
ATOM 886 C CA . ASN A 1 114 ? 17.985 -0.589 -5.706 1.00 92.25 114 ASN A CA 1
ATOM 887 C C . ASN A 1 114 ? 18.579 -0.266 -7.097 1.00 92.25 114 ASN A C 1
ATOM 889 O O . ASN A 1 114 ? 19.302 -1.065 -7.692 1.00 92.25 114 ASN A O 1
ATOM 893 N N . THR A 1 115 ? 18.266 0.922 -7.617 1.00 92.88 115 THR A N 1
ATOM 894 C CA . THR A 1 115 ? 18.831 1.451 -8.865 1.00 92.88 115 THR A CA 1
ATOM 895 C C . THR A 1 115 ? 19.866 2.551 -8.601 1.00 92.88 115 THR A C 1
ATOM 897 O O . THR A 1 115 ? 20.181 2.886 -7.455 1.00 92.88 115 THR A O 1
ATOM 900 N N . LEU A 1 116 ? 20.415 3.121 -9.677 1.00 92.00 116 LEU A N 1
ATOM 901 C CA . LEU A 1 116 ? 21.419 4.189 -9.668 1.00 92.00 116 LEU A CA 1
ATOM 902 C C . LEU A 1 116 ? 20.789 5.577 -9.895 1.00 92.00 116 LEU A C 1
ATOM 904 O O . LEU A 1 116 ? 21.472 6.526 -10.283 1.00 92.00 116 LEU A O 1
ATOM 908 N N . VAL A 1 117 ? 19.478 5.714 -9.669 1.00 93.94 117 VAL A N 1
ATOM 909 C CA . VAL A 1 117 ? 18.767 6.994 -9.772 1.00 93.94 117 VAL A CA 1
ATOM 910 C C . VAL A 1 117 ? 19.296 7.969 -8.719 1.00 93.94 117 VAL A C 1
ATOM 912 O O . VAL A 1 117 ? 19.242 7.716 -7.516 1.00 93.94 117 VAL A O 1
ATOM 915 N N . THR A 1 118 ? 19.783 9.116 -9.188 1.00 94.38 118 THR A N 1
ATOM 916 C CA . THR A 1 118 ? 20.296 10.215 -8.357 1.00 94.38 118 THR A CA 1
ATOM 917 C C . THR A 1 118 ? 19.248 11.296 -8.103 1.00 94.38 118 THR A C 1
ATOM 919 O O . THR A 1 118 ? 19.334 12.019 -7.111 1.00 94.38 118 THR A O 1
ATOM 922 N N . ASN A 1 119 ? 18.250 11.409 -8.987 1.00 94.94 119 ASN A N 1
ATOM 923 C CA . ASN A 1 119 ? 17.241 12.460 -8.973 1.00 94.94 119 ASN A CA 1
ATOM 924 C C . ASN A 1 119 ? 15.890 11.938 -9.497 1.00 94.94 119 ASN A C 1
ATOM 926 O O . ASN A 1 119 ? 15.819 11.396 -10.598 1.00 94.94 119 ASN A O 1
ATOM 930 N N . ILE A 1 120 ? 14.820 12.139 -8.720 1.00 96.75 120 ILE A N 1
ATOM 931 C CA . ILE A 1 120 ? 13.460 11.673 -9.028 1.00 96.75 120 ILE A CA 1
ATOM 932 C C . ILE A 1 120 ? 12.540 12.750 -9.626 1.00 96.75 120 ILE A C 1
ATOM 934 O O . ILE A 1 120 ? 11.381 12.464 -9.916 1.00 96.75 120 ILE A O 1
ATOM 938 N N . SER A 1 121 ? 13.010 13.981 -9.849 1.00 97.62 121 SER A N 1
ATOM 939 C CA . SER A 1 121 ? 12.182 15.090 -10.358 1.00 97.62 121 SER A CA 1
ATOM 940 C C . SER A 1 121 ? 11.528 14.794 -11.707 1.00 97.62 121 SER A C 1
ATOM 942 O O . SER A 1 121 ? 10.503 15.387 -12.035 1.00 97.62 121 SER A O 1
ATOM 944 N N . ALA A 1 122 ? 12.069 13.854 -12.485 1.00 97.19 122 ALA A N 1
ATOM 945 C CA . ALA A 1 122 ? 11.470 13.455 -13.751 1.00 97.19 122 ALA A CA 1
ATOM 946 C C . ALA A 1 122 ? 10.062 12.843 -13.592 1.00 97.19 122 ALA A C 1
ATOM 948 O O . ALA A 1 122 ? 9.238 12.986 -14.501 1.00 97.19 122 ALA A O 1
ATOM 949 N N . LEU A 1 123 ? 9.750 12.274 -12.416 1.00 97.81 123 LEU A N 1
ATOM 950 C CA . LEU A 1 123 ? 8.423 11.754 -12.063 1.00 97.81 123 LEU A CA 1
ATOM 951 C C . LEU A 1 123 ? 7.326 12.827 -12.121 1.00 97.81 123 LEU A C 1
ATOM 953 O O . LEU A 1 123 ? 6.153 12.501 -12.304 1.00 97.81 123 LEU A O 1
ATOM 957 N N . LEU A 1 124 ? 7.681 14.114 -12.035 1.00 96.75 124 LEU A N 1
ATOM 958 C CA . LEU A 1 124 ? 6.728 15.215 -12.203 1.00 96.75 124 LEU A CA 1
ATOM 959 C C . LEU A 1 124 ? 6.057 15.204 -13.588 1.00 96.75 124 LEU A C 1
ATOM 961 O O . LEU A 1 124 ? 4.933 15.680 -13.732 1.00 96.75 124 LEU A O 1
ATOM 965 N N . THR A 1 125 ? 6.699 14.600 -14.591 1.00 96.75 125 THR A N 1
ATOM 966 C CA . THR A 1 125 ? 6.137 14.394 -15.939 1.00 96.75 125 THR A CA 1
ATOM 967 C C . THR A 1 125 ? 4.975 13.393 -15.935 1.00 96.75 125 THR A C 1
ATOM 969 O O . THR A 1 125 ? 4.107 13.433 -16.810 1.00 96.75 125 THR A O 1
ATOM 972 N N . CYS A 1 126 ? 4.932 12.492 -14.947 1.00 95.50 126 CYS A N 1
ATOM 973 C CA . CYS A 1 126 ? 3.874 11.499 -14.752 1.00 95.50 126 CYS A CA 1
ATOM 974 C C . CYS A 1 126 ? 2.996 11.726 -13.521 1.00 95.50 126 CYS A C 1
ATOM 976 O O . CYS A 1 126 ? 2.251 10.832 -13.121 1.00 95.50 126 CYS A O 1
ATOM 978 N N . LYS A 1 127 ? 3.017 12.939 -12.966 1.00 93.50 127 LYS A N 1
ATOM 979 C CA . LYS A 1 127 ? 2.366 13.270 -11.696 1.00 93.50 127 LYS A CA 1
ATOM 980 C C . LYS A 1 127 ? 0.850 13.041 -11.642 1.00 93.50 127 LYS A C 1
ATOM 982 O O . LYS A 1 127 ? 0.330 12.657 -10.600 1.00 93.50 127 LYS A O 1
ATOM 987 N N . ASP A 1 128 ? 0.160 13.222 -12.768 1.00 90.69 128 ASP A N 1
ATOM 988 C CA . ASP A 1 128 ? -1.303 13.106 -12.868 1.00 90.69 128 ASP A CA 1
ATOM 989 C C . ASP A 1 128 ? -1.771 11.693 -13.283 1.00 90.69 128 ASP A C 1
ATOM 991 O O . ASP A 1 128 ? -2.933 11.498 -13.637 1.00 90.69 128 ASP A O 1
ATOM 995 N N . ARG A 1 129 ? -0.870 10.699 -13.293 1.00 93.94 129 ARG A N 1
ATOM 996 C CA . ARG A 1 129 ? -1.196 9.313 -13.685 1.00 93.94 129 ARG A CA 1
ATOM 997 C C . ARG A 1 129 ? -0.493 8.226 -12.882 1.00 93.94 129 ARG A C 1
ATOM 999 O O . ARG A 1 129 ? -1.027 7.124 -12.796 1.00 93.94 129 ARG A O 1
ATOM 1006 N N . LEU A 1 130 ? 0.670 8.514 -12.298 1.00 95.50 130 LEU A N 1
ATOM 1007 C CA . LEU A 1 130 ? 1.397 7.544 -11.488 1.00 95.50 130 LEU A CA 1
ATOM 1008 C C . LEU A 1 130 ? 0.601 7.241 -10.212 1.00 95.50 130 LEU A C 1
ATOM 1010 O O . LEU A 1 130 ? 0.307 8.139 -9.429 1.00 95.50 130 LEU A O 1
ATOM 1014 N N . ARG A 1 131 ? 0.248 5.969 -10.028 1.00 91.94 131 ARG A N 1
ATOM 1015 C CA . ARG A 1 131 ? -0.548 5.452 -8.907 1.00 91.94 131 ARG A CA 1
ATOM 1016 C C . ARG A 1 131 ? 0.290 4.677 -7.905 1.00 91.94 131 ARG A C 1
ATOM 1018 O O . ARG A 1 131 ? -0.079 4.615 -6.740 1.00 91.94 131 ARG A O 1
ATOM 1025 N N . SER A 1 132 ? 1.399 4.090 -8.338 1.00 93.94 132 SER A N 1
ATOM 1026 C CA . SER A 1 132 ? 2.275 3.295 -7.484 1.00 93.94 132 SER A CA 1
ATOM 1027 C C . SER A 1 132 ? 3.730 3.631 -7.760 1.00 93.94 132 SER A C 1
ATOM 1029 O O . SER A 1 132 ? 4.164 3.572 -8.911 1.00 93.94 132 SER A O 1
ATOM 1031 N N . LEU A 1 133 ? 4.474 3.941 -6.703 1.00 94.44 133 LEU A N 1
ATOM 1032 C CA . LEU A 1 133 ? 5.909 4.182 -6.746 1.00 94.44 133 LEU A CA 1
ATOM 1033 C C . LEU A 1 133 ? 6.604 3.375 -5.651 1.00 94.44 133 LEU A C 1
ATOM 1035 O O . LEU A 1 133 ? 6.340 3.582 -4.468 1.00 94.44 133 LEU A O 1
ATOM 1039 N N . THR A 1 134 ? 7.535 2.523 -6.056 1.00 92.50 134 THR A N 1
ATOM 1040 C CA . THR A 1 134 ? 8.427 1.792 -5.153 1.00 92.50 134 THR A CA 1
ATOM 1041 C C . THR A 1 134 ? 9.854 2.236 -5.455 1.00 92.50 134 THR A C 1
ATOM 1043 O O . THR A 1 134 ? 10.300 2.215 -6.602 1.00 92.50 134 THR A O 1
ATOM 1046 N N . MET A 1 135 ? 10.540 2.774 -4.449 1.00 91.56 135 MET A N 1
ATOM 1047 C CA . MET A 1 135 ? 11.871 3.366 -4.609 1.00 91.56 135 MET A CA 1
ATOM 1048 C C . MET A 1 135 ? 12.728 3.197 -3.349 1.00 91.56 135 MET A C 1
ATOM 1050 O O . MET A 1 135 ? 13.367 4.138 -2.871 1.00 91.56 135 MET A O 1
ATOM 1054 N N . HIS A 1 136 ? 12.732 1.993 -2.781 1.00 85.69 136 HIS A N 1
ATOM 1055 C CA . HIS A 1 136 ? 13.578 1.667 -1.639 1.00 85.69 136 HIS A CA 1
ATOM 1056 C C . HIS A 1 136 ? 15.033 1.391 -2.083 1.00 85.69 136 HIS A C 1
ATOM 1058 O O . HIS A 1 136 ? 15.309 1.063 -3.238 1.00 85.69 136 HIS A O 1
ATOM 1064 N N . TYR A 1 137 ? 16.000 1.551 -1.174 1.00 83.56 137 TYR A N 1
ATOM 1065 C CA . TYR A 1 137 ? 17.435 1.349 -1.439 1.00 83.56 137 TYR A CA 1
ATOM 1066 C C . TYR A 1 137 ? 18.000 2.102 -2.666 1.00 83.56 137 TYR A C 1
ATOM 1068 O O . TYR A 1 137 ? 18.864 1.571 -3.363 1.00 83.56 137 TYR A O 1
ATOM 1076 N N . LEU A 1 138 ? 17.574 3.340 -2.954 1.00 85.75 138 LEU A N 1
ATOM 1077 C CA . LEU A 1 138 ? 18.220 4.135 -4.011 1.00 85.75 138 LEU A CA 1
ATOM 1078 C C . LEU A 1 138 ? 19.647 4.527 -3.595 1.00 85.75 138 LEU A C 1
ATOM 1080 O O . LEU A 1 138 ? 19.867 5.545 -2.938 1.00 85.75 138 LEU A O 1
ATOM 1084 N N . LYS A 1 139 ? 20.630 3.712 -3.993 1.00 70.75 139 LYS A N 1
ATOM 1085 C CA . LYS A 1 139 ? 22.038 3.805 -3.561 1.00 70.75 139 LYS A CA 1
ATOM 1086 C C . LYS A 1 139 ? 22.690 5.152 -3.867 1.00 70.75 139 LYS A C 1
ATOM 1088 O O . LYS A 1 139 ? 23.608 5.557 -3.161 1.00 70.75 139 LYS A O 1
ATOM 1093 N N . CYS A 1 140 ? 22.235 5.821 -4.921 1.00 84.75 140 CYS A N 1
ATOM 1094 C CA . CYS A 1 140 ? 22.866 7.024 -5.455 1.00 84.75 140 CYS A CA 1
ATOM 1095 C C . CYS A 1 140 ? 21.994 8.279 -5.326 1.00 84.75 140 CYS A C 1
ATOM 1097 O O . CYS A 1 140 ? 22.355 9.305 -5.895 1.00 84.75 140 CYS A O 1
ATOM 1099 N N . LEU A 1 141 ? 20.860 8.231 -4.615 1.00 88.94 141 LEU A N 1
ATOM 1100 C CA . LEU A 1 141 ? 19.954 9.376 -4.513 1.00 88.94 141 LEU A CA 1
ATOM 1101 C C . LEU A 1 141 ? 20.654 10.564 -3.832 1.00 88.94 141 LEU A C 1
ATOM 1103 O O . LEU A 1 141 ? 20.948 10.518 -2.641 1.00 88.94 141 LEU A O 1
ATOM 1107 N N . THR A 1 142 ? 20.910 11.638 -4.585 1.00 90.31 142 THR A N 1
ATOM 1108 C CA . THR A 1 142 ? 21.630 12.829 -4.093 1.00 90.31 142 THR A CA 1
ATOM 1109 C C . THR A 1 142 ? 20.696 13.950 -3.645 1.00 90.31 142 THR A C 1
ATOM 1111 O O . THR A 1 142 ? 21.143 14.939 -3.064 1.00 90.31 142 THR A O 1
ATOM 1114 N N . MET A 1 143 ? 19.393 13.816 -3.908 1.00 90.38 143 MET A N 1
ATOM 1115 C CA . MET A 1 143 ? 18.391 14.800 -3.508 1.00 90.38 143 MET A CA 1
ATOM 1116 C C . MET A 1 143 ? 18.289 14.922 -1.986 1.00 90.38 143 MET A C 1
ATOM 1118 O O . MET A 1 143 ? 18.287 13.938 -1.247 1.00 90.38 143 MET A O 1
ATOM 1122 N N . THR A 1 144 ? 18.115 16.154 -1.517 1.00 88.25 144 THR A N 1
ATOM 1123 C CA . THR A 1 144 ? 17.786 16.431 -0.117 1.00 88.25 144 THR A CA 1
ATOM 1124 C C . THR A 1 144 ? 16.361 15.975 0.204 1.00 88.25 144 THR A C 1
ATOM 1126 O O . THR A 1 144 ? 15.487 15.936 -0.667 1.00 88.25 144 THR A O 1
ATOM 1129 N N . LYS A 1 145 ? 16.077 15.687 1.479 1.00 83.44 145 LYS A N 1
ATOM 1130 C CA . LYS A 1 145 ? 14.732 15.258 1.901 1.00 83.44 145 LYS A CA 1
ATOM 1131 C C . LYS A 1 145 ? 13.623 16.249 1.516 1.00 83.44 145 LYS A C 1
ATOM 1133 O O . LYS A 1 145 ? 12.615 15.789 0.988 1.00 83.44 145 LYS A O 1
ATOM 1138 N N . PRO A 1 146 ? 13.783 17.581 1.685 1.00 84.81 146 PRO A N 1
ATOM 1139 C CA . PRO A 1 146 ? 12.769 18.534 1.232 1.00 84.81 146 PRO A CA 1
ATOM 1140 C C . PRO A 1 146 ? 12.499 18.456 -0.273 1.00 84.81 146 PRO A C 1
ATOM 1142 O O . PRO A 1 146 ? 11.351 18.576 -0.689 1.00 84.81 146 PRO A O 1
ATOM 1145 N N . GLN A 1 147 ? 13.527 18.206 -1.091 1.00 90.25 147 GLN A N 1
ATOM 1146 C CA . GLN A 1 147 ? 13.354 18.049 -2.538 1.00 90.25 147 GLN A CA 1
ATOM 1147 C C . GLN A 1 147 ? 12.584 16.768 -2.882 1.00 90.25 147 GLN A C 1
ATOM 1149 O O . GLN A 1 147 ? 11.715 16.798 -3.748 1.00 90.25 147 GLN A O 1
ATOM 1154 N N . ILE A 1 148 ? 12.864 15.658 -2.192 1.00 88.94 148 ILE A N 1
ATOM 1155 C CA . ILE A 1 148 ? 12.138 14.391 -2.382 1.00 88.94 148 ILE A CA 1
ATOM 1156 C C . ILE A 1 148 ? 10.660 14.567 -2.013 1.00 88.94 148 ILE A C 1
ATOM 1158 O O . ILE A 1 148 ? 9.778 14.229 -2.800 1.00 88.94 148 ILE A O 1
ATOM 1162 N N . LEU A 1 149 ? 10.385 15.158 -0.846 1.00 84.62 149 LEU A N 1
ATOM 1163 C CA . LEU A 1 149 ? 9.020 15.422 -0.385 1.00 84.62 149 LEU A CA 1
ATOM 1164 C C . LEU A 1 149 ? 8.272 16.381 -1.320 1.00 84.62 149 LEU A C 1
ATOM 1166 O O . LEU A 1 149 ? 7.086 16.180 -1.569 1.00 84.62 149 LEU A O 1
ATOM 1170 N N . ALA A 1 150 ? 8.960 17.383 -1.881 1.00 88.25 150 ALA A N 1
ATOM 1171 C CA . ALA A 1 150 ? 8.375 18.284 -2.869 1.00 88.25 150 ALA A CA 1
ATOM 1172 C C . ALA A 1 150 ? 7.919 17.538 -4.131 1.00 88.25 150 ALA A C 1
ATOM 1174 O O . ALA A 1 150 ? 6.838 17.825 -4.632 1.00 88.25 150 ALA A O 1
ATOM 1175 N N . VAL A 1 151 ? 8.689 16.554 -4.613 1.00 92.50 151 VAL A N 1
ATOM 1176 C CA . VAL A 1 151 ? 8.268 15.718 -5.749 1.00 92.50 151 VAL A CA 1
ATOM 1177 C C . VAL A 1 151 ? 7.063 14.861 -5.377 1.00 92.50 151 VAL A C 1
ATOM 1179 O O . VAL A 1 151 ? 6.063 14.902 -6.087 1.00 92.50 151 VAL A O 1
ATOM 1182 N N . ILE A 1 152 ? 7.123 14.136 -4.254 1.00 88.12 152 ILE A N 1
ATOM 1183 C CA . ILE A 1 152 ? 6.039 13.243 -3.802 1.00 88.12 152 ILE A CA 1
ATOM 1184 C C . ILE A 1 152 ? 4.719 14.009 -3.655 1.00 88.12 152 ILE A C 1
ATOM 1186 O O . ILE A 1 152 ? 3.679 13.524 -4.091 1.00 88.12 152 ILE A O 1
ATOM 1190 N N . ARG A 1 153 ? 4.762 15.230 -3.108 1.00 83.06 153 ARG A N 1
ATOM 1191 C CA . ARG A 1 153 ? 3.580 16.088 -2.948 1.00 83.06 153 ARG A CA 1
ATOM 1192 C C . ARG A 1 153 ? 2.880 16.392 -4.276 1.00 83.06 153 ARG A C 1
ATOM 1194 O O . ARG A 1 153 ? 1.660 16.499 -4.315 1.00 83.06 153 ARG A O 1
ATOM 1201 N N . GLU A 1 154 ? 3.635 16.542 -5.359 1.00 89.31 154 GLU A N 1
ATOM 1202 C CA . GLU A 1 154 ? 3.067 16.860 -6.670 1.00 89.31 154 GLU A CA 1
ATOM 1203 C C . GLU A 1 154 ? 2.491 15.632 -7.392 1.00 89.31 154 GLU A C 1
ATOM 1205 O O . GLU A 1 154 ? 1.734 15.817 -8.343 1.00 89.31 154 GLU A O 1
ATOM 1210 N N . LEU A 1 155 ? 2.797 14.398 -6.960 1.00 88.44 155 LEU A N 1
ATOM 1211 C CA . LEU A 1 155 ? 2.296 13.145 -7.549 1.00 88.44 155 LEU A CA 1
ATOM 1212 C C . LEU A 1 155 ? 0.834 12.871 -7.162 1.00 88.44 155 LEU A C 1
ATOM 1214 O O . LEU A 1 155 ? 0.534 11.880 -6.514 1.00 88.44 155 LEU A O 1
ATOM 1218 N N . LYS A 1 156 ? -0.090 13.743 -7.572 1.00 77.38 156 LYS A N 1
ATOM 1219 C CA . LYS A 1 156 ? -1.495 13.814 -7.116 1.00 77.38 156 LYS A CA 1
ATOM 1220 C C . LYS A 1 156 ? -2.331 12.536 -7.254 1.00 77.38 156 LYS A C 1
ATOM 1222 O O . LYS A 1 156 ? -3.407 12.460 -6.664 1.00 77.38 156 LYS A O 1
ATOM 1227 N N . CYS A 1 157 ? -1.906 11.578 -8.074 1.00 84.19 157 CYS A N 1
ATOM 1228 C CA . CYS A 1 157 ? -2.609 10.308 -8.275 1.00 84.19 157 CYS A CA 1
ATOM 1229 C C . CYS A 1 157 ? -1.996 9.131 -7.510 1.00 84.19 157 CYS A C 1
ATOM 1231 O O . CYS A 1 157 ? -2.473 8.006 -7.681 1.00 84.19 157 CYS A O 1
ATOM 1233 N N . LEU A 1 158 ? -0.968 9.371 -6.691 1.00 85.06 158 LEU A N 1
ATOM 1234 C CA . LEU A 1 158 ? -0.249 8.325 -5.983 1.00 85.06 158 LEU A CA 1
ATOM 1235 C C . LEU A 1 158 ? -1.135 7.693 -4.902 1.00 85.06 158 LEU A C 1
ATOM 1237 O O . LEU A 1 158 ? -1.680 8.368 -4.035 1.00 85.06 158 LEU A O 1
ATOM 1241 N N . LEU A 1 159 ? -1.274 6.375 -4.967 1.00 81.00 159 LEU A N 1
ATOM 1242 C CA . LEU A 1 159 ? -2.014 5.546 -4.014 1.00 81.00 159 LEU A CA 1
ATOM 1243 C C . LEU A 1 159 ? -1.060 4.647 -3.225 1.00 81.00 159 LEU A C 1
ATOM 1245 O O . LEU A 1 159 ? -1.310 4.338 -2.066 1.00 81.00 159 LEU A O 1
ATOM 1249 N N . HIS A 1 160 ? 0.052 4.248 -3.837 1.00 83.75 160 HIS A N 1
ATOM 1250 C CA . HIS A 1 160 ? 1.063 3.417 -3.207 1.00 83.75 160 HIS A CA 1
ATOM 1251 C C . HIS A 1 160 ? 2.431 4.095 -3.274 1.00 83.75 160 HIS A C 1
ATOM 1253 O O . HIS A 1 160 ? 2.877 4.495 -4.351 1.00 83.75 160 HIS A O 1
ATOM 1259 N N . LEU A 1 161 ? 3.081 4.219 -2.118 1.00 85.62 161 LEU A N 1
ATOM 1260 C CA . LEU A 1 161 ? 4.439 4.727 -1.984 1.00 85.62 161 LEU A CA 1
ATOM 1261 C C . LEU A 1 161 ? 5.224 3.807 -1.057 1.00 85.62 161 LEU A C 1
ATOM 1263 O O . LEU A 1 161 ? 4.879 3.695 0.118 1.00 85.62 161 LEU A O 1
ATOM 1267 N N . ASP A 1 162 ? 6.303 3.229 -1.568 1.00 83.56 162 ASP A N 1
ATOM 1268 C CA . ASP A 1 162 ? 7.251 2.472 -0.761 1.00 83.56 162 ASP A CA 1
ATOM 1269 C C . ASP A 1 162 ? 8.664 3.074 -0.826 1.00 83.56 162 ASP A C 1
ATOM 1271 O O . ASP A 1 162 ? 9.274 3.201 -1.891 1.00 83.56 162 ASP A O 1
ATOM 1275 N N . ILE A 1 163 ? 9.164 3.461 0.350 1.00 81.88 163 ILE A N 1
ATOM 1276 C CA . ILE A 1 163 ? 10.478 4.071 0.613 1.00 81.88 163 ILE A CA 1
ATOM 1277 C C . ILE A 1 163 ? 11.173 3.377 1.807 1.00 81.88 163 ILE A C 1
ATOM 1279 O O . ILE A 1 163 ? 11.947 4.018 2.527 1.00 81.88 163 ILE A O 1
ATOM 1283 N N . SER A 1 164 ? 10.868 2.089 2.038 1.00 67.94 164 SER A N 1
ATOM 1284 C CA . SER A 1 164 ? 11.141 1.287 3.249 1.00 67.94 164 SER A CA 1
ATOM 1285 C C . SER A 1 164 ? 12.543 1.420 3.873 1.00 67.94 164 SER A C 1
ATOM 1287 O O . SER A 1 164 ? 12.678 1.300 5.090 1.00 67.94 164 SER A O 1
ATOM 1289 N N . ASP A 1 165 ? 13.578 1.739 3.098 1.00 68.00 165 ASP A N 1
ATOM 1290 C CA . ASP A 1 165 ? 14.974 1.598 3.535 1.00 68.00 165 ASP A CA 1
ATOM 1291 C C . ASP A 1 165 ? 15.731 2.883 3.859 1.00 68.00 165 ASP A C 1
ATOM 1293 O O . ASP A 1 165 ? 16.889 2.863 4.279 1.00 68.00 165 ASP A O 1
ATOM 1297 N N . HIS A 1 166 ? 15.056 4.025 3.787 1.00 68.62 166 HIS A N 1
ATOM 1298 C CA . HIS A 1 166 ? 15.607 5.286 4.266 1.00 68.62 166 HIS A CA 1
ATOM 1299 C C . HIS A 1 166 ? 14.971 5.657 5.610 1.00 68.62 166 HIS A C 1
ATOM 1301 O O . HIS A 1 166 ? 14.094 6.513 5.649 1.00 68.62 166 HIS A O 1
ATOM 1307 N N . ARG A 1 167 ? 15.406 5.046 6.730 1.00 70.88 167 ARG A N 1
ATOM 1308 C CA . ARG A 1 167 ? 14.792 5.224 8.076 1.00 70.88 167 ARG A CA 1
ATOM 1309 C C . ARG A 1 167 ? 14.408 6.670 8.402 1.00 70.88 167 ARG A C 1
ATOM 1311 O O . ARG A 1 167 ? 13.284 6.923 8.827 1.00 70.88 167 ARG A O 1
ATOM 1318 N N . GLN A 1 168 ? 15.326 7.605 8.171 1.00 74.94 168 GLN A N 1
ATOM 1319 C CA . GLN A 1 168 ? 15.087 9.016 8.449 1.00 74.94 168 GLN A CA 1
ATOM 1320 C C . GLN A 1 168 ? 14.156 9.678 7.419 1.00 74.94 168 GLN A C 1
ATOM 1322 O O . GLN A 1 168 ? 13.314 10.483 7.795 1.00 74.94 168 GLN A O 1
ATOM 1327 N N . LEU A 1 169 ? 14.269 9.335 6.132 1.00 77.06 169 LEU A N 1
ATOM 1328 C CA . LEU A 1 169 ? 13.348 9.835 5.105 1.00 77.06 169 LEU A CA 1
ATOM 1329 C C . LEU A 1 169 ? 11.926 9.319 5.342 1.00 77.06 169 LEU A C 1
ATOM 1331 O O . LEU A 1 169 ? 10.994 10.089 5.175 1.00 77.06 169 LEU A O 1
ATOM 1335 N N . ARG A 1 170 ? 11.755 8.060 5.769 1.00 80.88 170 ARG A N 1
ATOM 1336 C CA . ARG A 1 170 ? 10.453 7.500 6.161 1.00 80.88 170 ARG A CA 1
ATOM 1337 C C . ARG A 1 170 ? 9.834 8.271 7.307 1.00 80.88 170 ARG A C 1
ATOM 1339 O O . ARG A 1 170 ? 8.673 8.642 7.221 1.00 80.88 170 ARG A O 1
ATOM 1346 N N . PHE A 1 171 ? 10.618 8.534 8.349 1.00 84.75 171 PHE A N 1
ATOM 1347 C CA . PHE A 1 171 ? 10.176 9.331 9.486 1.00 84.75 171 PHE A CA 1
ATOM 1348 C C . PHE A 1 171 ? 9.721 10.728 9.047 1.00 84.75 171 PHE A C 1
ATOM 1350 O O . PHE A 1 171 ? 8.614 11.156 9.367 1.00 84.75 171 PHE A O 1
ATOM 1357 N N . ASP A 1 172 ? 10.545 11.412 8.250 1.00 85.06 172 ASP A N 1
ATOM 1358 C CA . ASP A 1 172 ? 10.246 12.758 7.758 1.00 85.06 172 ASP A CA 1
ATOM 1359 C C . ASP A 1 172 ? 9.052 12.764 6.780 1.00 85.06 172 ASP A C 1
ATOM 1361 O O . ASP A 1 172 ? 8.240 13.689 6.802 1.00 85.06 172 ASP A O 1
ATOM 1365 N N . ALA A 1 173 ? 8.899 11.720 5.961 1.00 85.06 173 ALA A N 1
ATOM 1366 C CA . ALA A 1 173 ? 7.759 11.532 5.067 1.00 85.06 173 ALA A CA 1
ATOM 1367 C C . ALA A 1 173 ? 6.468 11.254 5.839 1.00 85.06 173 ALA A C 1
ATOM 1369 O O . ALA A 1 173 ? 5.454 11.882 5.553 1.00 85.06 173 ALA A O 1
ATOM 1370 N N . ALA A 1 174 ? 6.505 10.385 6.850 1.00 88.50 174 ALA A N 1
ATOM 1371 C CA . ALA A 1 174 ? 5.361 10.102 7.709 1.00 88.50 174 ALA A CA 1
ATOM 1372 C C . ALA A 1 174 ? 4.900 11.380 8.422 1.00 88.50 174 ALA A C 1
ATOM 1374 O O . ALA A 1 174 ? 3.735 11.761 8.319 1.00 88.50 174 ALA A O 1
ATOM 1375 N N . LYS A 1 175 ? 5.843 12.117 9.027 1.00 91.06 175 LYS A N 1
ATOM 1376 C CA . LYS A 1 175 ? 5.594 13.431 9.634 1.00 91.06 175 LYS A CA 1
ATOM 1377 C C . LYS A 1 175 ? 4.947 14.407 8.652 1.00 91.06 175 LYS A C 1
ATOM 1379 O O . LYS A 1 175 ? 3.972 15.081 8.982 1.00 91.06 175 LYS A O 1
ATOM 1384 N N . PHE A 1 176 ? 5.496 14.501 7.442 1.00 89.25 176 PHE A N 1
ATOM 1385 C CA . PHE A 1 176 ? 4.996 15.399 6.407 1.00 89.25 176 PHE A CA 1
ATOM 1386 C C . PHE A 1 176 ? 3.572 15.038 5.971 1.00 89.25 176 PHE A C 1
ATOM 1388 O O . PHE A 1 176 ? 2.710 15.914 5.936 1.00 89.25 176 PHE A O 1
ATOM 1395 N N . VAL A 1 177 ? 3.316 13.764 5.669 1.00 88.94 177 VAL A N 1
ATOM 1396 C CA . VAL A 1 177 ? 2.021 13.295 5.161 1.00 88.94 177 VAL A CA 1
ATOM 1397 C C . VAL A 1 177 ? 0.936 13.409 6.232 1.00 88.94 177 VAL A C 1
ATOM 1399 O O . VAL A 1 177 ? -0.154 13.874 5.917 1.00 88.94 177 VAL A O 1
ATOM 1402 N N . MET A 1 178 ? 1.234 13.104 7.500 1.00 91.50 178 MET A N 1
ATOM 1403 C CA . MET A 1 178 ? 0.284 13.294 8.609 1.00 91.50 178 MET A CA 1
ATOM 1404 C C . MET A 1 178 ? -0.097 14.769 8.796 1.00 91.50 178 MET A C 1
ATOM 1406 O O . MET A 1 178 ? -1.269 15.099 8.961 1.00 91.50 178 MET A O 1
ATOM 1410 N N . ARG A 1 179 ? 0.872 15.690 8.695 1.00 90.31 179 ARG A N 1
ATOM 1411 C CA . ARG A 1 179 ? 0.584 17.136 8.715 1.00 90.31 179 ARG A CA 1
ATOM 1412 C C . ARG A 1 179 ? -0.204 17.585 7.489 1.00 90.31 179 ARG A C 1
ATOM 1414 O O . ARG A 1 179 ? -1.009 18.503 7.586 1.00 90.31 179 ARG A O 1
ATOM 1421 N N . TRP A 1 180 ? 0.059 16.986 6.332 1.00 87.69 180 TRP A N 1
ATOM 1422 C CA . TRP A 1 180 ? -0.626 17.310 5.086 1.00 87.69 180 TRP A CA 1
ATOM 1423 C C . TRP A 1 180 ? -2.080 16.827 5.077 1.00 87.69 180 TRP A C 1
ATOM 1425 O O . TRP A 1 180 ? -2.951 17.580 4.646 1.00 87.69 180 TRP A O 1
ATOM 1435 N N . LEU A 1 181 ? -2.352 15.647 5.643 1.00 88.38 181 LEU A N 1
ATOM 1436 C CA . LEU A 1 181 ? -3.699 15.109 5.845 1.00 88.38 181 LEU A CA 1
ATOM 1437 C C . LEU A 1 181 ? -4.625 16.131 6.529 1.00 88.38 181 LEU A C 1
ATOM 1439 O O . LEU A 1 181 ? -5.770 16.294 6.122 1.00 88.38 181 LEU A O 1
ATOM 1443 N N . CYS A 1 182 ? -4.089 16.892 7.486 1.00 85.62 182 CYS A N 1
ATOM 1444 C CA . CYS A 1 182 ? -4.828 17.873 8.283 1.00 85.62 182 CYS A CA 1
ATOM 1445 C C . CYS A 1 182 ? -5.041 19.239 7.593 1.00 85.62 182 CYS A C 1
ATOM 1447 O O . CYS A 1 182 ? -5.593 20.152 8.201 1.00 85.62 182 CYS A O 1
ATOM 1449 N N . LYS A 1 183 ? -4.566 19.440 6.353 1.00 84.06 183 LYS A N 1
ATOM 1450 C CA . LYS A 1 183 ? -4.671 20.735 5.643 1.00 84.06 183 LYS A CA 1
ATOM 1451 C C . LYS A 1 183 ? -5.932 20.899 4.790 1.00 84.06 183 LYS A C 1
ATOM 1453 O O . LYS A 1 183 ? -6.153 21.991 4.278 1.00 84.06 183 LYS A O 1
ATOM 1458 N N . HIS A 1 184 ? -6.734 19.846 4.621 1.00 73.94 184 HIS A N 1
ATOM 1459 C CA . HIS A 1 184 ? -8.015 19.864 3.893 1.00 73.94 184 HIS A CA 1
ATOM 1460 C C . HIS A 1 184 ? -7.979 20.511 2.489 1.00 73.94 184 HIS A C 1
ATOM 1462 O O . HIS A 1 184 ? -8.908 21.207 2.090 1.00 73.94 184 HIS A O 1
ATOM 1468 N N . GLU A 1 185 ? -6.916 20.295 1.709 1.00 77.38 185 GLU A N 1
ATOM 1469 C CA . GLU A 1 185 ? -6.731 21.013 0.436 1.00 77.38 185 GLU A CA 1
ATOM 1470 C C . GLU A 1 185 ? -7.732 20.588 -0.663 1.00 77.38 185 GLU A C 1
ATOM 1472 O O . GLU A 1 185 ? -8.256 21.427 -1.391 1.00 77.38 185 GLU A O 1
ATOM 1477 N N . SER A 1 186 ? -7.984 19.282 -0.830 1.00 82.19 186 SER A N 1
ATOM 1478 C CA . SER A 1 186 ? -9.029 18.741 -1.720 1.00 82.19 186 SER A CA 1
ATOM 1479 C C . SER A 1 186 ? -9.332 17.271 -1.391 1.00 82.19 186 SER A C 1
ATOM 1481 O O . SER A 1 186 ? -8.440 16.592 -0.877 1.00 82.19 186 SER A O 1
ATOM 1483 N N . PRO A 1 187 ? -10.502 16.716 -1.771 1.00 82.56 187 PRO A N 1
ATOM 1484 C CA . PRO A 1 187 ? -10.819 15.302 -1.535 1.00 82.56 187 PRO A CA 1
ATOM 1485 C C . PRO A 1 187 ? -9.805 14.324 -2.149 1.00 82.56 187 PRO A C 1
ATOM 1487 O O . PRO A 1 187 ? -9.452 13.322 -1.537 1.00 82.56 187 PRO A O 1
ATOM 1490 N N . LYS A 1 188 ? -9.271 14.635 -3.341 1.00 79.06 188 LYS A N 1
ATOM 1491 C CA . LYS A 1 188 ? -8.236 13.810 -3.993 1.00 79.06 188 LYS A CA 1
ATOM 1492 C C . LYS A 1 188 ? -6.928 13.809 -3.201 1.00 79.06 188 LYS A C 1
ATOM 1494 O O . LYS A 1 188 ? -6.306 12.766 -3.038 1.00 79.06 188 LYS A O 1
ATOM 1499 N N . MET A 1 189 ? -6.524 14.979 -2.708 1.00 79.31 189 MET A N 1
ATOM 1500 C CA . MET A 1 189 ? -5.310 15.130 -1.904 1.00 79.31 189 MET A CA 1
ATOM 1501 C C . MET A 1 189 ? -5.462 14.481 -0.525 1.00 79.31 189 MET A C 1
ATOM 1503 O O . MET A 1 189 ? -4.540 13.806 -0.079 1.00 79.31 189 MET A O 1
ATOM 1507 N N . GLN A 1 190 ? -6.639 14.588 0.098 1.00 86.50 190 GLN A N 1
ATOM 1508 C CA . GLN A 1 190 ? -6.957 13.881 1.339 1.00 86.50 190 GLN A CA 1
ATOM 1509 C C . GLN A 1 190 ? -6.883 12.362 1.136 1.00 86.50 190 GLN A C 1
ATOM 1511 O O . GLN A 1 190 ? -6.185 11.691 1.887 1.00 86.50 190 GLN A O 1
ATOM 1516 N N . ALA A 1 191 ? -7.499 11.820 0.078 1.00 85.25 191 ALA A N 1
ATOM 1517 C CA . ALA A 1 191 ? -7.432 10.390 -0.235 1.00 85.25 191 ALA A CA 1
ATOM 1518 C C . ALA A 1 191 ? -5.989 9.896 -0.450 1.00 85.25 191 ALA A C 1
ATOM 1520 O O . ALA A 1 191 ? -5.623 8.822 0.024 1.00 85.25 191 ALA A O 1
ATOM 1521 N N . MET A 1 192 ? -5.147 10.693 -1.114 1.00 82.25 192 MET A N 1
ATOM 1522 C CA . MET A 1 192 ? -3.723 10.393 -1.282 1.00 82.25 192 MET A CA 1
ATOM 1523 C C . MET A 1 192 ? -2.965 10.420 0.052 1.00 82.25 192 MET A C 1
ATOM 1525 O O . MET A 1 192 ? -2.219 9.488 0.353 1.00 82.25 192 MET A O 1
ATOM 1529 N N . ALA A 1 193 ? -3.179 11.448 0.877 1.00 88.75 193 ALA A N 1
ATOM 1530 C CA . ALA A 1 193 ? -2.570 11.549 2.200 1.00 88.75 193 ALA A CA 1
ATOM 1531 C C . ALA A 1 193 ? -2.979 10.374 3.102 1.00 88.75 193 ALA A C 1
ATOM 1533 O O . ALA A 1 193 ? -2.124 9.784 3.762 1.00 88.75 193 ALA A O 1
ATOM 1534 N N . VAL A 1 194 ? -4.257 9.984 3.076 1.00 91.06 194 VAL A N 1
ATOM 1535 C CA . VAL A 1 194 ? -4.784 8.793 3.755 1.00 91.06 194 VAL A 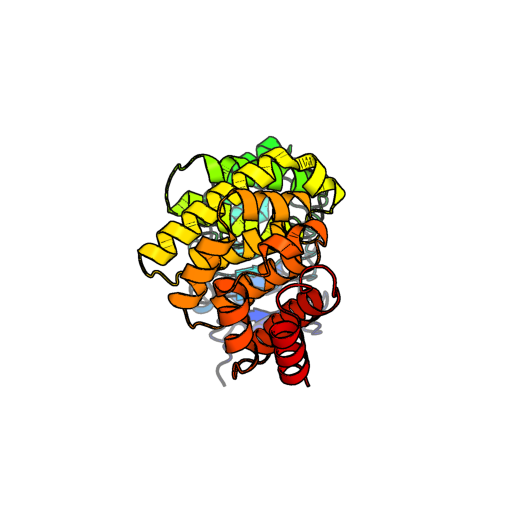CA 1
ATOM 1536 C C . VAL A 1 194 ? -4.070 7.533 3.269 1.00 91.06 194 VAL A C 1
ATOM 1538 O O . VAL A 1 194 ? -3.545 6.775 4.083 1.00 91.06 194 VAL A O 1
ATOM 1541 N N . SER A 1 195 ? -3.999 7.327 1.951 1.00 86.69 195 SER A N 1
ATOM 1542 C CA . SER A 1 195 ? -3.392 6.131 1.358 1.00 86.69 195 SER A CA 1
ATOM 1543 C C . SER A 1 195 ? -1.922 5.996 1.753 1.00 86.69 195 SER A C 1
ATOM 1545 O O . SER A 1 195 ? -1.499 4.949 2.242 1.00 86.69 195 SER A O 1
ATOM 1547 N N . ILE A 1 196 ? -1.150 7.081 1.652 1.00 85.44 196 ILE A N 1
ATOM 1548 C CA . ILE A 1 196 ? 0.267 7.086 2.032 1.00 85.44 196 ILE A CA 1
ATOM 1549 C C . ILE A 1 196 ? 0.430 6.918 3.552 1.00 85.44 196 ILE A C 1
ATOM 1551 O O . ILE A 1 196 ? 1.299 6.161 3.985 1.00 85.44 196 ILE A O 1
ATOM 1555 N N . THR A 1 197 ? -0.419 7.550 4.371 1.00 91.50 197 THR A N 1
ATOM 1556 C CA . THR A 1 197 ? -0.405 7.366 5.837 1.00 91.50 197 THR A CA 1
ATOM 1557 C C . THR A 1 197 ? -0.666 5.910 6.209 1.00 91.50 197 THR A C 1
ATOM 1559 O O . THR A 1 197 ? 0.026 5.374 7.070 1.00 91.50 197 THR A O 1
ATOM 1562 N N . SER A 1 198 ? -1.599 5.240 5.522 1.00 90.31 198 SER A N 1
ATOM 1563 C CA . SER A 1 198 ? -1.918 3.828 5.767 1.00 90.31 198 SER A CA 1
ATOM 1564 C C . SER A 1 198 ? -0.730 2.892 5.532 1.00 90.31 198 SER A C 1
ATOM 1566 O O . SER A 1 198 ? -0.639 1.850 6.174 1.00 90.31 198 SER A O 1
ATOM 1568 N N . ILE A 1 199 ? 0.210 3.279 4.667 1.00 85.50 199 ILE A N 1
ATOM 1569 C CA . ILE A 1 199 ? 1.427 2.515 4.382 1.00 85.50 199 ILE A CA 1
ATOM 1570 C C . ILE A 1 199 ? 2.530 2.888 5.373 1.00 85.50 199 ILE A C 1
ATOM 1572 O O . ILE A 1 199 ? 3.104 2.016 6.022 1.00 85.50 199 ILE A O 1
ATOM 1576 N N . LEU A 1 200 ? 2.818 4.187 5.511 1.00 86.69 200 LEU A N 1
ATOM 1577 C CA . LEU A 1 200 ? 3.939 4.664 6.320 1.00 86.69 200 LEU A CA 1
ATOM 1578 C C . LEU A 1 200 ? 3.740 4.408 7.816 1.00 86.69 200 LEU A C 1
ATOM 1580 O O . LEU A 1 200 ? 4.730 4.166 8.497 1.00 86.69 200 LEU A O 1
ATOM 1584 N N . ALA A 1 201 ? 2.500 4.416 8.319 1.00 88.88 201 ALA A N 1
ATOM 1585 C CA . ALA A 1 201 ? 2.208 4.146 9.728 1.00 88.88 201 ALA A CA 1
ATOM 1586 C C . ALA A 1 201 ? 2.748 2.780 10.184 1.00 88.88 201 ALA A C 1
ATOM 1588 O O . ALA A 1 201 ? 3.381 2.702 11.229 1.00 88.88 201 ALA A O 1
ATOM 1589 N N . LEU A 1 202 ? 2.597 1.739 9.354 1.00 87.25 202 LEU A N 1
ATOM 1590 C CA . LEU A 1 202 ? 3.088 0.385 9.648 1.00 87.25 202 LEU A CA 1
ATOM 1591 C C . LEU A 1 202 ? 4.624 0.285 9.622 1.00 87.25 202 LEU A C 1
ATOM 1593 O O . LEU A 1 202 ? 5.212 -0.657 10.140 1.00 87.25 202 LEU A O 1
ATOM 1597 N N . GLN A 1 203 ? 5.291 1.238 8.970 1.00 85.06 203 GLN A N 1
ATOM 1598 C CA . GLN A 1 203 ? 6.744 1.234 8.799 1.00 85.06 203 GLN A CA 1
ATOM 1599 C C . GLN A 1 203 ? 7.492 1.981 9.919 1.00 85.06 203 GLN A C 1
ATOM 1601 O O . GLN A 1 203 ? 8.731 1.971 9.929 1.00 85.06 203 GLN A O 1
ATOM 1606 N N . LEU A 1 204 ? 6.774 2.649 10.830 1.00 86.44 204 LEU A N 1
ATOM 1607 C CA . LEU A 1 204 ? 7.349 3.366 11.969 1.00 86.44 204 LEU A CA 1
ATOM 1608 C C . LEU A 1 204 ? 7.617 2.403 13.130 1.00 86.44 204 LEU A C 1
ATOM 1610 O O . LEU A 1 204 ? 6.771 1.584 13.468 1.00 86.44 204 LEU A O 1
ATOM 1614 N N . SER A 1 205 ? 8.785 2.519 13.770 1.00 88.81 205 SER A N 1
ATOM 1615 C CA . SER A 1 205 ? 9.013 1.824 15.045 1.00 88.81 205 SER A CA 1
ATOM 1616 C C . SER A 1 205 ? 8.215 2.485 16.180 1.00 88.81 205 SER A C 1
ATOM 1618 O O . SER A 1 205 ? 7.883 3.672 16.069 1.00 88.81 205 SER A O 1
ATOM 1620 N N . PRO A 1 206 ? 7.967 1.791 17.306 1.00 88.19 206 PRO A N 1
ATOM 1621 C CA . PRO A 1 206 ? 7.296 2.384 18.464 1.00 88.19 206 PRO A CA 1
ATOM 1622 C C . PRO A 1 206 ? 7.944 3.693 18.945 1.00 88.19 206 PRO A C 1
ATOM 1624 O O . PRO A 1 206 ? 7.249 4.657 19.268 1.00 88.19 206 PRO A O 1
ATOM 1627 N N . GLU A 1 207 ? 9.278 3.784 18.916 1.00 90.00 207 GLU A N 1
ATOM 1628 C CA . GLU A 1 207 ? 10.018 4.996 19.288 1.00 90.00 207 GLU A CA 1
ATOM 1629 C C . GLU A 1 207 ? 9.768 6.142 18.303 1.00 90.00 207 GLU A C 1
ATOM 1631 O O . GLU A 1 207 ? 9.640 7.297 18.709 1.00 90.00 207 GLU A O 1
ATOM 1636 N N . GLN A 1 208 ? 9.682 5.838 17.005 1.00 89.94 208 GLN A N 1
ATOM 1637 C CA . GLN A 1 208 ? 9.384 6.827 15.970 1.00 89.94 208 GLN A CA 1
ATOM 1638 C C . GLN A 1 208 ? 7.942 7.329 16.078 1.00 89.94 208 GLN A C 1
ATOM 1640 O O . GLN A 1 208 ? 7.709 8.536 16.025 1.00 89.94 208 GLN A O 1
ATOM 1645 N N . THR A 1 209 ? 6.984 6.428 16.293 1.00 89.25 209 THR A N 1
ATOM 1646 C CA . THR A 1 209 ? 5.579 6.783 16.532 1.00 89.25 209 THR A CA 1
ATOM 1647 C C . THR A 1 209 ? 5.442 7.666 17.774 1.00 89.25 209 THR A C 1
ATOM 1649 O O . THR A 1 209 ? 4.736 8.673 17.739 1.00 89.25 209 THR A O 1
ATOM 1652 N N . ALA A 1 210 ? 6.184 7.370 18.847 1.00 89.31 210 ALA A N 1
ATOM 1653 C CA . ALA A 1 210 ? 6.217 8.204 20.048 1.00 89.31 210 ALA A CA 1
ATOM 1654 C C . ALA A 1 210 ? 6.831 9.597 19.803 1.00 89.31 210 ALA A C 1
ATOM 1656 O O . ALA A 1 210 ? 6.346 10.586 20.353 1.00 89.31 210 ALA A O 1
ATOM 1657 N N . GLN A 1 211 ? 7.864 9.706 18.960 1.00 93.44 211 GLN A N 1
ATOM 1658 C CA . GLN A 1 211 ? 8.451 10.997 18.569 1.00 93.44 211 GLN A CA 1
ATOM 1659 C C . GLN A 1 211 ? 7.507 11.849 17.705 1.00 93.44 211 GLN A C 1
ATOM 1661 O O . GLN A 1 211 ? 7.585 13.075 17.756 1.00 93.44 211 GLN A O 1
ATOM 1666 N N . LEU A 1 212 ? 6.613 11.220 16.937 1.00 92.75 212 LEU A N 1
ATOM 1667 C CA . LEU A 1 212 ? 5.595 11.876 16.104 1.00 92.75 212 LEU A CA 1
ATOM 1668 C C . LEU A 1 212 ? 4.254 12.057 16.825 1.00 92.75 212 LEU A C 1
ATOM 1670 O O . LEU A 1 212 ? 3.216 12.155 16.177 1.00 92.75 21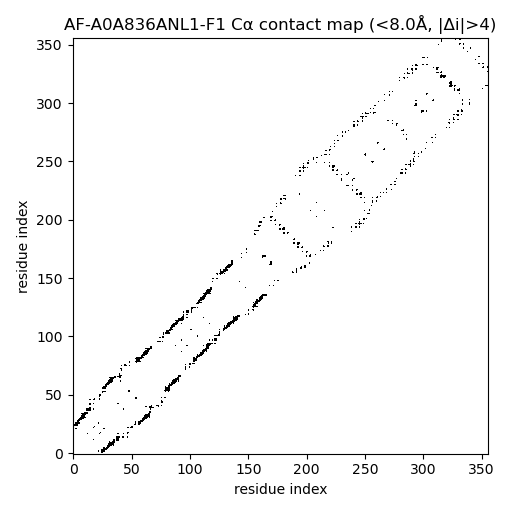2 LEU A O 1
ATOM 1674 N N . LYS A 1 213 ? 4.243 12.082 18.163 1.00 94.06 213 LYS A N 1
ATOM 1675 C CA . LYS A 1 213 ? 3.005 12.094 18.959 1.00 94.06 213 LYS A CA 1
ATOM 1676 C C . LYS A 1 213 ? 1.996 13.152 18.500 1.00 94.06 213 LYS A C 1
ATOM 1678 O O . LYS A 1 213 ? 0.816 12.843 18.377 1.00 94.06 213 LYS A O 1
ATOM 1683 N N . GLU A 1 214 ? 2.447 14.381 18.256 1.00 95.00 214 GLU A N 1
ATOM 1684 C CA . GLU A 1 214 ? 1.572 15.474 17.817 1.00 95.00 214 GLU A CA 1
ATOM 1685 C C . GLU A 1 214 ? 0.958 15.176 16.442 1.00 95.00 214 GLU A C 1
ATOM 1687 O O . GLU A 1 214 ? -0.255 15.275 16.266 1.00 95.00 214 GLU A O 1
ATOM 1692 N N . GLU A 1 215 ? 1.773 14.740 15.480 1.00 95.88 215 GLU A N 1
ATOM 1693 C CA . GLU A 1 215 ? 1.313 14.383 14.139 1.00 95.88 215 GLU A CA 1
ATOM 1694 C C . GLU A 1 215 ? 0.375 13.180 14.128 1.00 95.88 215 GLU A C 1
ATOM 1696 O O . GLU A 1 215 ? -0.634 13.208 13.426 1.00 95.88 215 GLU A O 1
ATOM 1701 N N . VAL A 1 216 ? 0.672 12.155 14.926 1.00 95.12 216 VAL A N 1
ATOM 1702 C CA . VAL A 1 216 ? -0.181 10.973 15.079 1.00 95.12 216 VAL A CA 1
ATOM 1703 C C . VAL A 1 216 ? -1.532 11.375 15.660 1.00 95.12 216 VAL A C 1
ATOM 1705 O O . VAL A 1 216 ? -2.560 10.926 15.168 1.00 95.12 216 VAL A O 1
ATOM 1708 N N . PHE A 1 217 ? -1.561 12.247 16.669 1.00 96.44 217 PHE A N 1
ATOM 1709 C CA . PHE A 1 217 ? -2.810 12.681 17.298 1.00 96.44 217 PHE A CA 1
ATOM 1710 C C . PHE A 1 217 ? -3.676 13.493 16.334 1.00 96.44 217 PHE A C 1
ATOM 1712 O O . PHE A 1 217 ? -4.868 13.214 16.189 1.00 96.44 217 PHE A O 1
ATOM 1719 N N . MET A 1 218 ? -3.065 14.436 15.612 1.00 95.25 218 MET A N 1
ATOM 1720 C CA . MET A 1 218 ? -3.750 15.179 14.554 1.00 95.25 218 MET A CA 1
ATOM 1721 C C . MET A 1 218 ? -4.294 14.239 13.468 1.00 95.25 218 MET A C 1
ATOM 1723 O O . MET A 1 218 ? -5.463 14.345 13.100 1.00 95.25 218 MET A O 1
ATOM 1727 N N . ALA A 1 219 ? -3.483 13.279 13.010 1.00 96.06 219 ALA A N 1
ATOM 1728 C CA . ALA A 1 219 ? -3.894 12.309 12.002 1.00 96.06 219 ALA A CA 1
ATOM 1729 C C . ALA A 1 219 ? -5.046 11.420 12.491 1.00 96.06 219 ALA A C 1
ATOM 1731 O O . ALA A 1 219 ? -6.020 11.264 11.768 1.00 96.06 219 ALA A O 1
ATOM 1732 N N . VAL A 1 220 ? -4.991 10.877 13.712 1.00 97.38 220 VAL A N 1
ATOM 1733 C CA . VAL A 1 220 ? -6.075 10.052 14.282 1.00 97.38 220 VAL A CA 1
ATOM 1734 C C . VAL A 1 220 ? -7.391 10.826 14.318 1.00 97.38 220 VAL A C 1
ATOM 1736 O O . VAL A 1 220 ? -8.419 10.299 13.894 1.00 97.38 220 VAL A O 1
ATOM 1739 N N . LYS A 1 221 ? -7.365 12.085 14.769 1.00 97.06 221 LYS A N 1
ATOM 1740 C CA . LYS A 1 221 ? -8.557 12.937 14.808 1.00 97.06 221 LYS A CA 1
ATOM 1741 C C . LYS A 1 221 ? -9.144 13.168 13.413 1.00 97.06 221 LYS A C 1
ATOM 1743 O O . LYS A 1 221 ? -10.352 13.037 13.230 1.00 97.06 221 LYS A O 1
ATOM 1748 N N . GLU A 1 222 ? -8.296 13.480 12.437 1.00 96.62 222 GLU A N 1
ATOM 1749 C CA . GLU A 1 222 ? -8.726 13.722 11.058 1.00 96.62 222 GLU A CA 1
ATOM 1750 C C . GLU A 1 222 ? -9.258 12.450 10.386 1.00 96.62 222 GLU A C 1
ATOM 1752 O O . GLU A 1 222 ? -10.315 12.459 9.758 1.00 96.62 222 GLU A O 1
ATOM 1757 N N . LEU A 1 223 ? -8.581 11.316 10.576 1.00 97.94 223 LEU A N 1
ATOM 1758 C CA . LEU A 1 223 ? -9.028 10.024 10.059 1.00 97.94 223 LEU A CA 1
ATOM 1759 C C . LEU A 1 223 ? -10.391 9.632 10.649 1.00 97.94 223 LEU A C 1
ATOM 1761 O O . LEU A 1 223 ? -11.260 9.180 9.907 1.00 97.94 223 LEU A O 1
ATOM 1765 N N . LEU A 1 224 ? -10.624 9.855 11.947 1.00 98.44 224 LEU A N 1
ATOM 1766 C CA . LEU A 1 224 ? -11.933 9.631 12.571 1.00 98.44 224 LEU A CA 1
ATOM 1767 C C . LEU A 1 224 ? -13.030 10.521 11.975 1.00 98.44 224 LEU A C 1
ATOM 1769 O O . LEU A 1 224 ? -14.149 10.047 11.770 1.00 98.44 224 LEU A O 1
ATOM 1773 N N . ALA A 1 225 ? -12.721 11.781 11.652 1.00 97.31 225 ALA A N 1
ATOM 1774 C CA . ALA A 1 225 ? -13.663 12.671 10.975 1.00 97.31 225 ALA A CA 1
ATOM 1775 C C . ALA A 1 225 ? -14.049 12.134 9.585 1.00 97.31 225 ALA A C 1
ATOM 1777 O O . ALA A 1 225 ? -15.234 12.113 9.248 1.00 97.31 225 ALA A O 1
ATOM 1778 N N . ILE A 1 226 ? -13.076 11.616 8.824 1.00 96.81 226 ILE A N 1
ATOM 1779 C CA . ILE A 1 226 ? -13.316 10.978 7.522 1.00 96.81 226 ILE A CA 1
ATOM 1780 C C . ILE A 1 226 ? -14.183 9.722 7.679 1.00 96.81 226 ILE A C 1
ATOM 1782 O O . ILE A 1 226 ? -15.160 9.576 6.948 1.00 96.81 226 ILE A O 1
ATOM 1786 N N . VAL A 1 227 ? -13.876 8.831 8.635 1.00 98.44 227 VAL A N 1
ATOM 1787 C CA . VAL A 1 227 ? -14.698 7.629 8.896 1.00 98.44 227 VAL A CA 1
ATOM 1788 C C . VAL A 1 227 ? -16.134 8.029 9.221 1.00 98.44 227 VAL A C 1
ATOM 1790 O O . VAL A 1 227 ? -17.069 7.491 8.629 1.00 98.44 227 VAL A O 1
ATOM 1793 N N . LYS A 1 228 ? -16.321 9.004 10.118 1.00 98.38 228 LYS A N 1
ATOM 1794 C CA . LYS A 1 228 ? -17.648 9.488 10.510 1.00 98.38 228 LYS A CA 1
ATOM 1795 C C . LYS A 1 228 ? -18.426 10.044 9.317 1.00 98.38 228 LYS A C 1
ATOM 1797 O O . LYS A 1 228 ? -19.594 9.704 9.150 1.00 98.38 228 LYS A O 1
ATOM 1802 N N . GLN A 1 229 ? -17.785 10.858 8.477 1.00 96.94 229 GLN A N 1
ATOM 1803 C CA . GLN A 1 229 ? -18.403 11.398 7.266 1.00 96.94 229 GLN A CA 1
ATOM 1804 C C . GLN A 1 229 ? -18.824 10.276 6.308 1.00 96.94 229 GLN A C 1
ATOM 1806 O O . GLN A 1 229 ? -19.982 10.214 5.908 1.00 96.94 229 GLN A O 1
ATOM 1811 N N . LYS A 1 230 ? -17.902 9.367 5.971 1.00 97.00 230 LYS A N 1
ATOM 1812 C CA . LYS A 1 230 ? -18.151 8.272 5.022 1.00 97.00 230 LYS A CA 1
ATOM 1813 C C . LYS A 1 230 ? -19.235 7.312 5.501 1.00 97.00 230 LYS A C 1
ATOM 1815 O O . LYS A 1 230 ? -20.035 6.850 4.697 1.00 97.00 230 LYS A O 1
ATOM 1820 N N . THR A 1 231 ? -19.301 7.075 6.808 1.00 98.12 231 THR A N 1
ATOM 1821 C CA . THR A 1 231 ? -20.357 6.267 7.430 1.00 98.12 231 THR A CA 1
ATOM 1822 C C . THR A 1 231 ? -21.713 6.964 7.339 1.00 98.12 231 THR A C 1
ATOM 1824 O O . THR A 1 231 ? -22.690 6.343 6.937 1.00 98.12 231 THR A O 1
ATOM 1827 N N . ALA A 1 232 ? -21.779 8.269 7.625 1.00 97.81 232 ALA A N 1
ATOM 1828 C CA . ALA A 1 232 ? -23.018 9.043 7.503 1.00 97.81 232 ALA A CA 1
ATOM 1829 C C . ALA A 1 232 ? -23.531 9.137 6.054 1.00 97.81 232 ALA A C 1
ATOM 1831 O O . ALA A 1 232 ? -24.737 9.199 5.829 1.00 97.81 232 ALA A O 1
ATOM 1832 N N . GLU A 1 233 ? -22.624 9.134 5.077 1.00 97.31 233 GLU A N 1
ATOM 1833 C CA . GLU A 1 233 ? -22.941 9.121 3.643 1.00 97.31 233 GLU A CA 1
ATOM 1834 C C . GLU A 1 233 ? -23.189 7.700 3.091 1.00 97.31 233 GLU A C 1
ATOM 1836 O O . GLU A 1 233 ? -23.555 7.567 1.925 1.00 97.31 233 GLU A O 1
ATOM 1841 N N . ASN A 1 234 ? -23.009 6.652 3.908 1.00 96.56 234 ASN A N 1
ATOM 1842 C CA . ASN A 1 234 ? -23.079 5.240 3.518 1.00 96.56 234 ASN A CA 1
ATOM 1843 C C . ASN A 1 234 ? -22.188 4.906 2.298 1.00 96.56 234 ASN A C 1
ATOM 1845 O O . ASN A 1 234 ? -22.631 4.311 1.316 1.00 96.56 234 ASN A O 1
ATOM 1849 N N . LEU A 1 235 ? -20.928 5.363 2.337 1.00 94.62 235 LEU A N 1
ATOM 1850 C CA . LEU A 1 235 ? -19.941 5.175 1.270 1.00 94.62 235 LEU A CA 1
ATOM 1851 C C . LEU A 1 235 ? -18.861 4.160 1.666 1.00 94.62 235 LEU A C 1
ATOM 1853 O O . LEU A 1 235 ? -17.972 4.472 2.460 1.00 94.62 235 LEU A O 1
ATOM 1857 N N . ASP A 1 236 ? -18.870 2.994 1.024 1.00 92.75 236 ASP A N 1
ATOM 1858 C CA . ASP A 1 236 ? -17.906 1.894 1.183 1.00 92.75 236 ASP A CA 1
ATOM 1859 C C . ASP A 1 236 ? -16.713 1.993 0.206 1.00 92.75 236 ASP A C 1
ATOM 1861 O O . ASP A 1 236 ? -16.273 1.022 -0.412 1.00 92.75 236 ASP A O 1
ATOM 1865 N N . ASP A 1 237 ? -16.161 3.198 0.041 1.00 91.25 237 ASP A N 1
ATOM 1866 C CA . ASP A 1 237 ? -15.120 3.441 -0.955 1.00 91.25 237 ASP A CA 1
ATOM 1867 C C . ASP A 1 237 ? -13.695 3.062 -0.497 1.00 91.25 237 ASP A C 1
ATOM 1869 O O . ASP A 1 237 ? -13.383 2.791 0.667 1.00 91.25 237 ASP A O 1
ATOM 1873 N N . VAL A 1 238 ? -12.772 3.075 -1.462 1.00 87.81 238 VAL A N 1
ATOM 1874 C CA . VAL A 1 238 ? -11.347 2.793 -1.233 1.00 87.81 238 VAL A CA 1
ATOM 1875 C C . VAL A 1 238 ? -10.731 3.760 -0.209 1.00 87.81 238 VAL A C 1
ATOM 1877 O O . VAL A 1 238 ? -9.813 3.378 0.518 1.00 87.81 238 VAL A O 1
ATOM 1880 N N . THR A 1 239 ? -11.227 4.999 -0.113 1.00 92.44 239 THR A N 1
ATOM 1881 C CA . THR A 1 239 ? -10.743 5.969 0.876 1.00 92.44 239 THR A CA 1
ATOM 1882 C C . THR A 1 239 ? -11.133 5.548 2.289 1.00 92.44 239 THR A C 1
ATOM 1884 O O . THR A 1 239 ? -10.257 5.554 3.149 1.00 92.44 239 THR A O 1
ATOM 1887 N N . LEU A 1 240 ? -12.372 5.101 2.530 1.00 96.19 240 LEU A N 1
ATOM 1888 C CA . LEU A 1 240 ? -12.784 4.564 3.833 1.00 96.19 240 LEU A CA 1
ATOM 1889 C C . LEU A 1 240 ? -11.895 3.385 4.261 1.00 96.19 240 LEU A C 1
ATOM 1891 O O . LEU A 1 240 ? -11.384 3.369 5.384 1.00 96.19 240 LEU A O 1
ATOM 1895 N N . LEU A 1 241 ? -11.644 2.434 3.356 1.00 94.94 241 LEU A N 1
ATOM 1896 C CA . LEU A 1 241 ? -10.800 1.268 3.642 1.00 94.94 241 LEU A CA 1
ATOM 1897 C C . LEU A 1 241 ? -9.367 1.658 4.032 1.00 94.94 241 LEU A C 1
ATOM 1899 O O . LEU A 1 241 ? -8.814 1.090 4.980 1.00 94.94 241 LEU A O 1
ATOM 1903 N N . PHE A 1 242 ? -8.763 2.624 3.334 1.00 93.81 242 PHE A N 1
ATOM 1904 C CA . PHE A 1 242 ? -7.430 3.115 3.687 1.00 93.81 242 PHE A CA 1
ATOM 1905 C C . PHE A 1 242 ? -7.430 3.958 4.964 1.00 93.81 242 PHE A C 1
ATOM 1907 O O . PHE A 1 242 ? -6.476 3.863 5.734 1.00 93.81 242 PHE A O 1
ATOM 1914 N N . THR A 1 243 ? -8.492 4.718 5.239 1.00 97.44 243 THR A N 1
ATOM 1915 C CA . THR A 1 243 ? -8.639 5.474 6.491 1.00 97.44 243 THR A CA 1
ATOM 1916 C C . THR A 1 243 ? -8.684 4.531 7.692 1.00 97.44 243 THR A C 1
ATOM 1918 O O . THR A 1 243 ? -7.928 4.717 8.646 1.00 97.44 243 THR A O 1
ATOM 1921 N N . LEU A 1 244 ? -9.498 3.471 7.629 1.00 98.31 244 LEU A N 1
ATOM 1922 C CA . LEU A 1 244 ? -9.559 2.447 8.677 1.00 98.31 244 LEU A CA 1
ATOM 1923 C C . LEU A 1 244 ? -8.217 1.721 8.834 1.00 98.31 244 LEU A C 1
ATOM 1925 O O . LEU A 1 244 ? -7.766 1.494 9.955 1.00 98.31 244 LEU A O 1
ATOM 1929 N N . LYS A 1 245 ? -7.533 1.407 7.724 1.00 96.06 245 LYS A N 1
ATOM 1930 C CA . LYS A 1 245 ? -6.205 0.777 7.777 1.00 96.06 245 LYS A CA 1
ATOM 1931 C C . LYS A 1 245 ? -5.151 1.699 8.397 1.00 96.06 245 LYS A C 1
ATOM 1933 O O . LYS A 1 245 ? -4.327 1.227 9.174 1.00 96.06 245 LYS A O 1
ATOM 1938 N N . ALA A 1 246 ? -5.188 2.997 8.099 1.00 96.44 246 ALA A N 1
ATOM 1939 C CA . ALA A 1 246 ? -4.303 3.981 8.714 1.00 96.44 246 ALA A CA 1
ATOM 1940 C C . ALA A 1 246 ? -4.535 4.085 10.225 1.00 96.44 246 ALA A C 1
ATOM 1942 O O . ALA A 1 246 ? -3.571 4.037 10.980 1.00 96.44 246 ALA A O 1
ATOM 1943 N N . LEU A 1 247 ? -5.793 4.154 10.674 1.00 98.19 247 LEU A N 1
ATOM 1944 C CA . LEU A 1 247 ? -6.127 4.151 12.102 1.00 98.19 247 LEU A CA 1
ATOM 1945 C C . LEU A 1 247 ? -5.629 2.880 12.801 1.00 98.19 247 LEU A C 1
ATOM 1947 O O . LEU A 1 247 ? -5.024 2.963 13.871 1.00 98.19 247 LEU A O 1
ATOM 1951 N N . TRP A 1 248 ? -5.844 1.713 12.189 1.00 97.62 248 TRP A N 1
ATOM 1952 C CA . TRP A 1 248 ? -5.378 0.441 12.740 1.00 97.62 248 TRP A CA 1
ATOM 1953 C C . TRP A 1 248 ? -3.848 0.423 12.888 1.00 97.62 248 TRP A C 1
ATOM 1955 O O . TRP A 1 248 ? -3.336 0.134 13.965 1.00 97.62 248 TRP A O 1
ATOM 1965 N N . ASN A 1 249 ? -3.115 0.844 11.857 1.00 95.75 249 ASN A N 1
ATOM 1966 C CA . ASN A 1 249 ? -1.652 0.864 11.892 1.00 95.75 249 ASN A CA 1
ATOM 1967 C C . ASN A 1 249 ? -1.087 1.940 12.846 1.00 95.75 249 ASN A C 1
ATOM 1969 O O . ASN A 1 249 ? -0.040 1.737 13.443 1.00 95.75 249 ASN A O 1
ATOM 1973 N N . LEU A 1 250 ? -1.755 3.090 13.021 1.00 95.62 250 LEU A N 1
ATOM 1974 C CA . LEU A 1 250 ? -1.307 4.148 13.948 1.00 95.62 250 LEU A CA 1
ATOM 1975 C C . LEU A 1 250 ? -1.526 3.801 15.426 1.00 95.62 250 LEU A C 1
ATOM 1977 O O . LEU A 1 250 ? -0.865 4.367 16.299 1.00 95.62 250 LEU A O 1
ATOM 1981 N N . THR A 1 251 ? -2.482 2.916 15.707 1.00 95.69 251 THR A N 1
ATOM 1982 C CA . THR A 1 251 ? -2.772 2.415 17.059 1.00 95.69 251 THR A CA 1
ATOM 1983 C C . THR A 1 251 ? -1.946 1.180 17.412 1.00 95.69 251 THR A C 1
ATOM 1985 O O . THR A 1 251 ? -1.791 0.868 18.592 1.00 95.69 251 THR A O 1
ATOM 1988 N N . GLU A 1 252 ? -1.367 0.507 16.416 1.00 93.88 252 GLU A N 1
ATOM 1989 C CA . GLU A 1 252 ? -0.488 -0.642 16.613 1.00 93.88 252 GLU A CA 1
ATOM 1990 C C . GLU A 1 252 ? 0.719 -0.261 17.479 1.00 93.88 252 GLU A C 1
ATOM 1992 O O . GLU A 1 252 ? 1.439 0.698 17.199 1.00 93.88 252 GLU A O 1
ATOM 1997 N N . GLN A 1 253 ? 0.904 -0.990 18.584 1.00 87.88 253 GLN A N 1
ATOM 1998 C CA . GLN A 1 253 ? 1.990 -0.772 19.551 1.00 87.88 253 GLN A CA 1
ATOM 1999 C C . GLN A 1 253 ? 2.079 0.671 20.097 1.00 87.88 253 GLN A C 1
ATOM 2001 O O . GLN A 1 253 ? 3.132 1.101 20.573 1.00 87.88 253 GLN A O 1
ATOM 2006 N N . SER A 1 254 ? 0.971 1.426 20.080 1.00 93.75 254 SER A N 1
ATOM 2007 C CA . SER A 1 254 ? 0.923 2.821 20.528 1.00 93.75 254 SER A CA 1
ATOM 2008 C C . SER A 1 254 ? -0.224 3.065 21.517 1.00 93.75 254 SER A C 1
ATOM 2010 O O . SER A 1 254 ? -1.288 3.571 21.144 1.00 93.75 254 SER A O 1
ATOM 2012 N N . PRO A 1 255 ? -0.015 2.803 22.826 1.00 94.88 255 PRO A N 1
ATOM 2013 C CA . PRO A 1 255 ? -1.034 3.049 23.850 1.00 94.88 255 PRO A CA 1
ATOM 2014 C C . PRO A 1 255 ? -1.524 4.503 23.887 1.00 94.88 255 PRO A C 1
ATOM 2016 O O . PRO A 1 255 ? -2.681 4.778 24.199 1.00 94.88 255 PRO A O 1
ATOM 2019 N N . ALA A 1 256 ? -0.648 5.454 23.544 1.00 95.31 256 ALA A N 1
ATOM 2020 C CA . ALA A 1 256 ? -1.005 6.864 23.452 1.00 95.31 256 ALA A CA 1
ATOM 2021 C C . ALA A 1 256 ? -1.998 7.139 22.313 1.00 95.31 256 ALA A C 1
ATOM 2023 O O . ALA A 1 256 ? -2.944 7.895 22.525 1.00 95.31 256 ALA A O 1
ATOM 2024 N N . ALA A 1 257 ? -1.816 6.520 21.141 1.00 96.44 257 ALA A N 1
ATOM 2025 C CA . ALA A 1 257 ? -2.757 6.644 20.033 1.00 96.44 257 ALA A CA 1
ATOM 2026 C C . ALA A 1 257 ? -4.090 5.944 20.341 1.00 96.44 257 ALA A C 1
ATOM 2028 O O . ALA A 1 257 ? -5.137 6.520 20.059 1.00 96.44 257 ALA A O 1
ATOM 2029 N N . CYS A 1 258 ? -4.076 4.772 20.996 1.00 97.62 258 CYS A N 1
ATOM 2030 C CA . CYS A 1 258 ? -5.298 4.096 21.456 1.00 97.62 258 CYS A CA 1
ATOM 2031 C C . CYS A 1 258 ? -6.116 4.969 22.423 1.00 97.62 258 CYS A C 1
ATOM 2033 O O . CYS A 1 258 ? -7.326 5.116 22.253 1.00 97.62 258 CYS A O 1
ATOM 2035 N N . ARG A 1 259 ? -5.462 5.605 23.410 1.00 97.12 259 ARG A N 1
ATOM 2036 C CA . ARG A 1 259 ? -6.130 6.563 24.311 1.00 97.12 259 ARG A CA 1
ATOM 2037 C C . ARG A 1 259 ? -6.728 7.731 23.535 1.00 97.12 259 ARG A C 1
ATOM 2039 O O . ARG A 1 259 ? -7.901 8.043 23.716 1.00 97.12 259 ARG A O 1
ATOM 2046 N N . HIS A 1 260 ? -5.952 8.321 22.628 1.00 97.69 260 HIS A N 1
ATOM 2047 C CA . HIS A 1 260 ? -6.414 9.462 21.846 1.00 97.69 260 HIS A CA 1
ATOM 2048 C C . HIS A 1 260 ? -7.580 9.112 20.909 1.00 97.69 260 HIS A C 1
ATOM 2050 O O . HIS A 1 260 ? -8.493 9.914 20.727 1.00 97.69 260 HIS A O 1
ATOM 2056 N N . PHE A 1 261 ? -7.595 7.899 20.353 1.00 98.50 261 PHE A N 1
ATOM 2057 C CA . PHE A 1 261 ? -8.726 7.371 19.594 1.00 98.50 261 PHE A CA 1
ATOM 2058 C C . PHE A 1 261 ? -10.011 7.350 20.442 1.00 98.50 261 PHE A C 1
ATOM 2060 O O . PHE A 1 261 ? -11.040 7.858 19.995 1.00 98.50 261 PHE A O 1
ATOM 2067 N N . ILE A 1 262 ? -9.954 6.843 21.682 1.00 97.62 262 ILE A N 1
ATOM 2068 C CA . ILE A 1 262 ? -11.114 6.836 22.592 1.00 97.62 262 ILE A CA 1
ATOM 2069 C C . ILE A 1 262 ? -11.553 8.263 22.946 1.00 97.62 262 ILE A C 1
ATOM 2071 O O . ILE A 1 262 ? -12.743 8.569 22.880 1.00 97.62 262 ILE A O 1
ATOM 2075 N N . GLU A 1 263 ? -10.609 9.148 23.284 1.00 97.31 263 GLU A N 1
ATOM 2076 C CA . 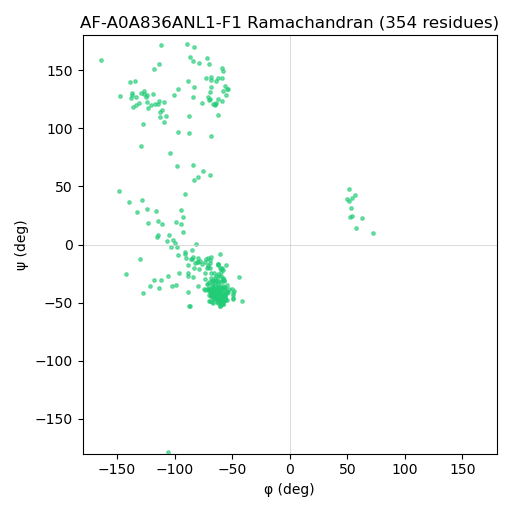GLU A 1 263 ? -10.878 10.558 23.616 1.00 97.31 263 GLU A CA 1
ATOM 2077 C C . GLU A 1 263 ? -11.599 11.306 22.482 1.00 97.31 263 GLU A C 1
ATOM 2079 O O . GLU A 1 263 ? -12.407 12.197 22.741 1.00 97.31 263 GLU A O 1
ATOM 2084 N N . ASN A 1 264 ? -11.362 10.913 21.227 1.00 97.69 264 ASN A N 1
ATOM 2085 C CA . ASN A 1 264 ? -12.010 11.479 20.042 1.00 97.69 264 ASN A CA 1
ATOM 2086 C C . ASN A 1 264 ? -13.253 10.686 19.590 1.00 97.69 264 ASN A C 1
ATOM 2088 O O . ASN A 1 264 ? -13.590 10.686 18.408 1.00 97.69 264 ASN A O 1
ATOM 2092 N N . GLN A 1 265 ? -13.964 10.036 20.520 1.00 97.69 265 GLN A N 1
ATOM 2093 C CA . GLN A 1 265 ? -15.213 9.296 20.262 1.00 97.69 265 GLN A CA 1
ATOM 2094 C C . GLN A 1 265 ? -15.049 8.097 19.309 1.00 97.69 265 GLN A C 1
ATOM 2096 O O . GLN A 1 265 ? -16.025 7.641 18.713 1.00 97.69 265 GLN A O 1
ATOM 2101 N N . GLY A 1 266 ? -13.832 7.558 19.180 1.00 98.00 266 GLY A N 1
ATOM 2102 C CA . GLY A 1 266 ? -13.524 6.487 18.233 1.00 98.00 266 GLY A CA 1
ATOM 2103 C C . GLY A 1 266 ? -14.397 5.243 18.401 1.00 98.00 266 GLY A C 1
ATOM 2104 O O . GLY A 1 266 ? -14.843 4.686 17.404 1.00 98.00 266 GLY A O 1
ATOM 2105 N N . LEU A 1 267 ? -14.720 4.852 19.642 1.00 97.50 267 LEU A N 1
ATOM 2106 C CA . LEU A 1 267 ? -15.596 3.704 19.913 1.00 97.50 267 LEU A CA 1
ATOM 2107 C C . LEU A 1 267 ? -17.001 3.907 19.342 1.00 97.50 267 LEU A C 1
ATOM 2109 O O . LEU A 1 267 ? -17.472 3.059 18.597 1.00 97.50 267 LEU A O 1
ATOM 2113 N N . ALA A 1 268 ? -17.643 5.043 19.627 1.00 97.62 268 ALA A N 1
ATOM 2114 C CA . ALA A 1 268 ? -18.987 5.331 19.123 1.00 97.62 268 ALA A CA 1
ATOM 2115 C C . ALA A 1 268 ? -19.021 5.374 17.587 1.00 97.62 268 ALA A C 1
ATOM 2117 O O . ALA A 1 268 ? -19.920 4.810 16.970 1.00 97.62 268 ALA A O 1
ATOM 2118 N N . ILE A 1 269 ? -18.001 5.982 16.967 1.00 98.50 269 ILE A N 1
ATOM 2119 C CA . ILE A 1 269 ? -17.856 6.004 15.506 1.00 98.50 269 ILE A CA 1
ATOM 2120 C C . ILE A 1 269 ? -17.709 4.576 14.963 1.00 98.50 269 ILE A C 1
ATOM 2122 O O . ILE A 1 269 ? -18.342 4.233 13.973 1.00 98.50 269 ILE A O 1
ATOM 2126 N N . PHE A 1 270 ? -16.897 3.731 15.601 1.00 98.31 270 PHE A N 1
ATOM 2127 C CA . PHE A 1 270 ? -16.645 2.367 15.131 1.00 98.31 270 PHE A CA 1
ATOM 2128 C C . PHE A 1 270 ? -17.853 1.446 15.312 1.00 98.31 270 PHE A C 1
ATOM 2130 O O . PHE A 1 270 ? -18.094 0.609 14.448 1.00 98.31 270 PHE A O 1
ATOM 2137 N N . ILE A 1 271 ? -18.650 1.631 16.366 1.00 97.88 271 ILE A N 1
ATOM 2138 C CA . ILE A 1 271 ? -19.938 0.940 16.494 1.00 97.88 271 ILE A CA 1
ATOM 2139 C C . ILE A 1 271 ? -20.877 1.350 15.360 1.00 97.88 271 ILE A C 1
ATOM 2141 O O . ILE A 1 271 ? -21.393 0.477 14.671 1.00 97.88 271 ILE A O 1
ATOM 2145 N N . GLN A 1 272 ? -20.987 2.647 15.061 1.00 98.12 272 GLN A N 1
ATOM 2146 C CA . GLN A 1 272 ? -21.791 3.115 13.929 1.00 98.12 272 GLN A CA 1
ATOM 2147 C C . GLN A 1 272 ? -21.318 2.521 12.587 1.00 98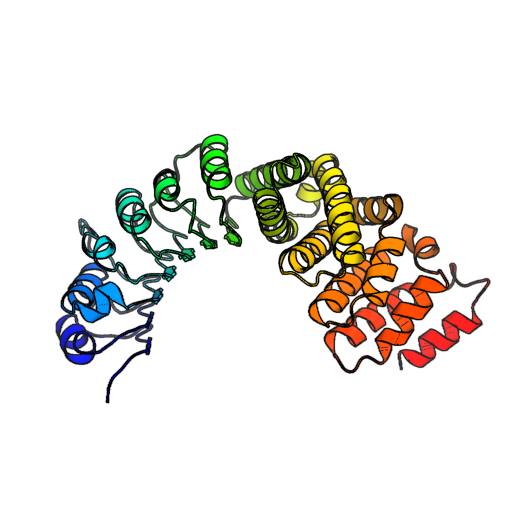.12 272 GLN A C 1
ATOM 2149 O O . GLN A 1 272 ? -22.138 2.188 11.732 1.00 98.12 272 GLN A O 1
ATOM 2154 N N . VAL A 1 273 ? -20.004 2.353 12.392 1.00 98.44 273 VAL A N 1
ATOM 2155 C CA . VAL A 1 273 ? -19.445 1.675 11.207 1.00 98.44 273 VAL A CA 1
ATOM 2156 C C . VAL A 1 273 ? -19.923 0.222 11.136 1.00 98.44 273 VAL A C 1
ATOM 2158 O O . VAL A 1 273 ? -20.365 -0.197 10.073 1.00 98.44 273 VAL A O 1
ATOM 2161 N N . LEU A 1 274 ? -19.870 -0.534 12.240 1.00 97.81 274 LEU A N 1
ATOM 2162 C CA . LEU A 1 274 ? -20.327 -1.934 12.283 1.00 97.81 274 LEU A CA 1
ATOM 2163 C C . LEU A 1 274 ? -21.844 -2.079 12.099 1.00 97.81 274 LEU A C 1
ATOM 2165 O O . LEU A 1 274 ? -22.297 -3.087 11.567 1.00 97.81 274 LEU A O 1
ATOM 2169 N N . GLU A 1 275 ? -22.623 -1.085 12.527 1.00 97.31 275 GLU A N 1
ATOM 2170 C CA . GLU A 1 275 ? -24.072 -1.026 12.299 1.00 97.31 275 GLU A CA 1
ATOM 2171 C C . GLU A 1 275 ? -24.422 -0.690 10.842 1.00 97.31 275 GLU A C 1
ATOM 2173 O O . GLU A 1 275 ? -25.466 -1.107 10.343 1.00 97.31 275 GLU A O 1
ATOM 2178 N N . THR A 1 276 ? -23.557 0.066 10.159 1.00 98.00 276 THR A N 1
ATOM 2179 C CA . THR A 1 276 ? -23.786 0.533 8.782 1.00 98.00 276 THR A CA 1
ATOM 2180 C C . THR A 1 276 ? -23.282 -0.466 7.741 1.00 98.00 276 THR A C 1
ATOM 2182 O O . THR A 1 276 ? -23.949 -0.684 6.731 1.00 98.00 276 THR A O 1
ATOM 2185 N N . PHE A 1 277 ? -22.118 -1.075 7.979 1.00 97.62 277 PHE A N 1
ATOM 2186 C CA . PHE A 1 277 ? -21.381 -1.864 6.993 1.00 97.62 277 PHE A CA 1
ATOM 2187 C C . PHE A 1 277 ? -21.214 -3.320 7.437 1.00 97.62 277 PHE A C 1
ATOM 2189 O O . PHE A 1 277 ? -20.730 -3.619 8.533 1.00 97.62 277 PHE A O 1
ATOM 2196 N N . SER A 1 278 ? -21.570 -4.242 6.542 1.00 95.62 278 SER A N 1
ATOM 2197 C CA . SER A 1 278 ? -21.461 -5.694 6.761 1.00 95.62 278 SER A CA 1
ATOM 2198 C C . SER A 1 278 ? -20.270 -6.325 6.034 1.00 95.62 278 SER A C 1
ATOM 2200 O O . SER A 1 278 ? -20.009 -7.519 6.156 1.00 95.62 278 SER A O 1
ATOM 2202 N N . GLU A 1 279 ? -19.531 -5.519 5.275 1.00 96.31 279 GLU A N 1
ATOM 2203 C CA . GLU A 1 279 ? -18.437 -5.942 4.419 1.00 96.31 279 GLU A CA 1
ATOM 2204 C C . GLU A 1 279 ? -17.233 -6.383 5.262 1.00 96.31 279 GLU A C 1
ATOM 2206 O O . GLU A 1 279 ? -16.668 -5.601 6.035 1.00 96.31 279 GLU A O 1
ATOM 2211 N N . THR A 1 280 ? -16.759 -7.613 5.038 1.00 96.19 280 THR A N 1
ATOM 2212 C CA . THR A 1 280 ? -15.611 -8.217 5.740 1.00 96.19 280 THR A CA 1
ATOM 2213 C C . THR A 1 280 ? -14.392 -7.296 5.769 1.00 96.19 280 THR A C 1
ATOM 2215 O O . THR A 1 280 ? -13.735 -7.147 6.796 1.00 96.19 280 THR A O 1
ATOM 2218 N N . ALA A 1 281 ? -14.110 -6.625 4.647 1.00 94.19 281 ALA A N 1
ATOM 2219 C CA . ALA A 1 281 ? -12.955 -5.744 4.503 1.00 94.19 281 ALA A CA 1
ATOM 2220 C C . ALA A 1 281 ? -13.009 -4.497 5.406 1.00 94.19 281 ALA A C 1
ATOM 2222 O O . ALA A 1 281 ? -11.951 -3.930 5.700 1.00 94.19 281 ALA A O 1
ATOM 2223 N N . ILE A 1 282 ? -14.205 -4.057 5.810 1.00 97.81 282 ILE A N 1
ATOM 2224 C CA . ILE A 1 282 ? -14.427 -2.953 6.751 1.00 97.81 282 ILE A CA 1
ATOM 2225 C C . ILE A 1 282 ? -14.392 -3.502 8.177 1.00 97.81 282 ILE A C 1
ATOM 2227 O O . ILE A 1 282 ? -13.597 -3.030 8.995 1.00 97.81 282 ILE A O 1
ATOM 2231 N N . GLN A 1 283 ? -15.188 -4.541 8.447 1.00 98.00 283 GLN A N 1
ATOM 2232 C CA . GLN A 1 283 ? -15.305 -5.151 9.772 1.00 98.00 283 GLN A CA 1
ATOM 2233 C C . GLN A 1 283 ? -13.951 -5.619 10.313 1.00 98.00 283 GLN A C 1
ATOM 2235 O O . GLN A 1 283 ? -13.617 -5.312 11.455 1.00 98.00 283 GLN A O 1
ATOM 2240 N N . SER A 1 284 ? -13.120 -6.278 9.496 1.00 97.50 284 SER A N 1
ATOM 2241 C CA . SER A 1 284 ? -11.820 -6.773 9.963 1.00 97.50 284 SER A CA 1
ATOM 2242 C C . SER A 1 284 ? -10.852 -5.650 10.349 1.00 97.50 284 SER A C 1
ATOM 2244 O O . SER A 1 284 ? -10.094 -5.789 11.304 1.00 97.50 284 SER A O 1
ATOM 2246 N N . LYS A 1 285 ? -10.915 -4.481 9.696 1.00 97.81 285 LYS A N 1
ATOM 2247 C CA . LYS A 1 285 ? -10.088 -3.317 10.070 1.00 97.81 285 LYS A CA 1
ATOM 2248 C C . LYS A 1 285 ? -10.575 -2.653 11.352 1.00 97.81 285 LYS A C 1
ATOM 2250 O O . LYS A 1 285 ? -9.754 -2.227 12.162 1.00 97.81 285 LYS A O 1
ATOM 2255 N N . VAL A 1 286 ? -11.895 -2.568 11.529 1.00 98.31 286 VAL A N 1
ATOM 2256 C CA . VAL A 1 286 ? -12.509 -2.072 12.766 1.00 98.31 286 VAL A CA 1
ATOM 2257 C C . VAL A 1 286 ? -12.107 -2.961 13.939 1.00 98.31 286 VAL A C 1
ATOM 2259 O O . VAL A 1 286 ? -11.553 -2.464 14.918 1.00 98.31 286 VAL A O 1
ATOM 2262 N N . LEU A 1 287 ? -12.310 -4.275 13.814 1.00 98.19 287 LEU A N 1
ATOM 2263 C CA . LEU A 1 287 ? -11.955 -5.238 14.854 1.00 98.19 287 LEU A CA 1
ATOM 2264 C C . LEU A 1 287 ? -10.444 -5.287 15.100 1.00 98.19 287 LEU A C 1
ATOM 2266 O O . LEU A 1 287 ? -10.024 -5.328 16.249 1.00 98.19 287 LEU A O 1
ATOM 2270 N N . GLY A 1 288 ? -9.621 -5.202 14.053 1.00 97.62 288 GLY A N 1
ATOM 2271 C CA . GLY A 1 288 ? -8.166 -5.141 14.189 1.00 97.62 288 GLY A CA 1
ATOM 2272 C C . GLY A 1 288 ? -7.703 -3.975 15.068 1.00 97.62 288 GLY A C 1
ATOM 2273 O O . GLY A 1 288 ? -6.885 -4.163 15.967 1.00 97.62 288 GLY A O 1
ATOM 2274 N N . LEU A 1 289 ? -8.270 -2.780 14.873 1.00 97.94 289 LEU A N 1
ATOM 2275 C CA . LEU A 1 289 ? -7.988 -1.639 15.746 1.00 97.94 289 LEU A CA 1
ATOM 2276 C C . LEU A 1 289 ? -8.514 -1.865 17.164 1.00 97.94 289 LEU A C 1
ATOM 2278 O O . LEU A 1 289 ? -7.800 -1.587 18.124 1.00 97.94 289 LEU A O 1
ATOM 2282 N N . LEU A 1 290 ? -9.751 -2.351 17.317 1.00 97.81 290 LEU A N 1
ATOM 2283 C CA . LEU A 1 290 ? -10.325 -2.602 18.642 1.00 97.81 290 LEU A CA 1
ATOM 2284 C C . LEU A 1 290 ? -9.520 -3.644 19.424 1.00 97.81 290 LEU A C 1
ATOM 2286 O O . LEU A 1 290 ? -9.402 -3.509 20.639 1.00 97.81 290 LEU A O 1
ATOM 2290 N N . ASN A 1 291 ? -8.899 -4.610 18.745 1.00 96.31 291 ASN A N 1
ATOM 2291 C CA . ASN A 1 291 ? -7.974 -5.553 19.362 1.00 96.31 291 ASN A CA 1
ATOM 2292 C C . ASN A 1 291 ? -6.737 -4.837 19.926 1.00 96.31 291 ASN A C 1
ATOM 2294 O O . ASN A 1 291 ? -6.423 -5.015 21.098 1.00 96.31 291 ASN A O 1
ATOM 2298 N N . ASN A 1 292 ? -6.122 -3.921 19.165 1.00 96.19 292 ASN A N 1
ATOM 2299 C CA . ASN A 1 292 ? -5.015 -3.093 19.666 1.00 96.19 292 ASN A CA 1
ATOM 2300 C C . ASN A 1 292 ? -5.425 -2.251 20.890 1.00 96.19 292 ASN A C 1
ATOM 2302 O O . ASN A 1 292 ? -4.639 -2.053 21.815 1.00 96.19 292 ASN A O 1
ATOM 2306 N N . VAL A 1 293 ? -6.658 -1.733 20.916 1.00 96.62 293 VAL A N 1
ATOM 2307 C CA . VAL A 1 293 ? -7.185 -0.996 22.078 1.00 96.62 293 VAL A CA 1
ATOM 2308 C C . VAL A 1 293 ? -7.397 -1.942 23.267 1.00 96.62 293 VAL A C 1
ATOM 2310 O O . VAL A 1 293 ? -7.068 -1.576 24.395 1.00 96.62 293 VAL A O 1
ATOM 2313 N N . ALA A 1 294 ? -7.886 -3.161 23.021 1.00 94.56 294 ALA A N 1
ATOM 2314 C CA . ALA A 1 294 ? -8.094 -4.205 24.025 1.00 94.56 294 ALA A CA 1
ATOM 2315 C C . ALA A 1 294 ? -6.789 -4.816 24.564 1.00 94.56 294 ALA A C 1
ATOM 2317 O O . ALA A 1 294 ? -6.811 -5.488 25.587 1.00 94.56 294 ALA A O 1
ATOM 2318 N N . GLU A 1 295 ? -5.637 -4.556 23.948 1.00 93.44 295 GLU A N 1
ATOM 2319 C CA . GLU A 1 295 ? -4.330 -4.884 24.531 1.00 93.44 295 GLU A CA 1
ATOM 2320 C C . GLU A 1 295 ? -3.894 -3.862 25.603 1.00 93.44 295 GLU A C 1
ATOM 2322 O O . GLU A 1 295 ? -3.087 -4.167 26.489 1.00 93.44 295 GLU A O 1
ATOM 2327 N N . VAL A 1 296 ? -4.451 -2.643 25.584 1.00 93.56 296 VAL A N 1
ATOM 2328 C CA . VAL A 1 296 ? -4.113 -1.572 26.532 1.00 93.56 296 VAL A CA 1
ATOM 2329 C C . VAL A 1 296 ? -4.983 -1.686 27.786 1.00 93.56 296 VAL A C 1
ATOM 2331 O O . VAL A 1 296 ? -6.090 -1.157 27.843 1.00 93.56 296 VAL A O 1
ATOM 2334 N N . ARG A 1 297 ? -4.452 -2.328 28.836 1.00 88.88 297 ARG A N 1
ATOM 2335 C CA . ARG A 1 297 ? -5.169 -2.607 30.105 1.00 88.88 297 ARG A CA 1
ATOM 2336 C C . ARG A 1 297 ? -5.910 -1.412 30.712 1.00 88.88 297 ARG A C 1
ATOM 2338 O O . ARG A 1 297 ? -7.028 -1.558 31.193 1.00 88.88 297 ARG A O 1
ATOM 2345 N N . GLU A 1 298 ? -5.316 -0.222 30.660 1.00 90.75 298 GLU A N 1
ATOM 2346 C CA . GLU A 1 298 ? -5.916 1.017 31.186 1.00 90.75 298 GLU A CA 1
ATOM 2347 C C . GLU A 1 298 ? -7.251 1.385 30.509 1.00 90.75 298 GLU A C 1
ATOM 2349 O O . GLU A 1 298 ? -8.039 2.145 31.069 1.00 90.75 298 GLU A O 1
ATOM 2354 N N . LEU A 1 299 ? -7.513 0.855 29.309 1.00 92.19 299 LEU A N 1
ATOM 2355 C CA . LEU A 1 299 ? -8.682 1.175 28.492 1.00 92.19 299 LEU A CA 1
ATOM 2356 C C . LEU A 1 299 ? -9.827 0.162 28.622 1.00 92.19 299 LEU A C 1
ATOM 2358 O O . LEU A 1 299 ? -10.888 0.386 28.044 1.00 92.19 299 LEU A O 1
ATOM 2362 N N . PHE A 1 300 ? -9.676 -0.912 29.404 1.00 89.19 300 PHE A N 1
ATOM 2363 C CA . PHE A 1 300 ? -10.678 -1.990 29.480 1.00 89.19 300 PHE A CA 1
ATOM 2364 C C . PHE A 1 300 ? -12.049 -1.484 29.926 1.00 89.19 300 PHE A C 1
ATOM 2366 O O . PHE A 1 300 ? -13.062 -1.798 29.308 1.00 89.19 300 PHE A O 1
ATOM 2373 N N . SER A 1 301 ? -12.082 -0.622 30.945 1.00 86.88 301 SER A N 1
ATOM 2374 C CA . SER A 1 301 ? -13.325 -0.024 31.450 1.00 86.88 301 SER A CA 1
ATOM 2375 C C . SER A 1 301 ? -14.053 0.841 30.416 1.00 86.88 301 SER A C 1
ATOM 2377 O O . SER A 1 301 ? -15.234 1.129 30.584 1.00 86.88 301 SER A O 1
ATOM 2379 N N . LYS A 1 302 ? -13.366 1.270 29.350 1.00 91.06 302 LYS A N 1
ATOM 2380 C CA . LYS A 1 302 ? -13.960 2.014 28.232 1.00 91.06 302 LYS A CA 1
ATOM 2381 C C . LYS A 1 302 ? -14.511 1.098 27.140 1.00 91.06 302 LYS A C 1
ATOM 2383 O O . LYS A 1 302 ? -15.393 1.530 26.410 1.00 91.06 302 LYS A O 1
ATOM 2388 N N . LEU A 1 303 ? -13.996 -0.128 27.024 1.00 90.06 303 LEU A N 1
ATOM 2389 C CA . LEU A 1 303 ? -14.439 -1.133 26.052 1.00 90.06 303 LEU A CA 1
ATOM 2390 C C . LEU A 1 303 ? -15.584 -2.006 26.573 1.00 90.06 303 LEU A C 1
ATOM 2392 O O . LEU A 1 303 ? -16.367 -2.517 25.781 1.00 90.06 303 LEU A O 1
ATOM 2396 N N . ILE A 1 304 ? -15.695 -2.184 27.890 1.00 88.38 304 ILE A N 1
ATOM 2397 C CA . ILE A 1 304 ? -16.752 -2.995 28.509 1.00 88.38 304 ILE A CA 1
ATOM 2398 C C . ILE A 1 304 ? -18.005 -2.129 28.666 1.00 88.38 304 ILE A C 1
ATOM 2400 O O . ILE A 1 304 ? -18.400 -1.731 29.759 1.00 88.38 304 ILE A O 1
ATOM 2404 N N . THR A 1 305 ? -18.601 -1.786 27.530 1.00 89.25 305 THR A N 1
ATOM 2405 C CA . THR A 1 305 ? -19.921 -1.162 27.440 1.00 89.25 305 THR A CA 1
ATOM 2406 C C . THR A 1 305 ? -20.883 -2.125 26.761 1.00 89.25 305 THR A C 1
ATOM 2408 O O . THR A 1 305 ? -20.463 -3.000 26.000 1.00 89.25 305 THR A O 1
ATOM 2411 N N . GLU A 1 306 ? -22.180 -1.973 27.030 1.00 87.50 306 GLU A N 1
ATOM 2412 C CA . GLU A 1 306 ? -23.209 -2.835 26.440 1.00 87.50 306 GLU A CA 1
ATOM 2413 C C . GLU A 1 306 ? -23.141 -2.823 24.907 1.00 87.50 306 GLU A C 1
ATOM 2415 O O . GLU A 1 306 ? -23.104 -3.888 24.292 1.00 87.50 306 GLU A O 1
ATOM 2420 N N . ASP A 1 307 ? -23.014 -1.639 24.301 1.00 89.88 307 ASP A N 1
ATOM 2421 C CA . ASP A 1 307 ? -22.948 -1.484 22.846 1.00 89.88 307 ASP A CA 1
ATOM 2422 C C . ASP A 1 307 ? -21.736 -2.195 22.237 1.00 89.88 307 ASP A C 1
ATOM 2424 O O . ASP A 1 307 ? -21.879 -2.937 21.264 1.00 89.88 307 ASP A O 1
ATOM 2428 N N . VAL A 1 308 ? -20.544 -2.006 22.813 1.00 92.31 308 VAL A N 1
ATOM 2429 C CA . VAL A 1 308 ? -19.310 -2.603 22.284 1.00 92.31 308 VAL A CA 1
ATOM 2430 C C . VAL A 1 308 ? -19.343 -4.118 22.433 1.00 92.31 308 VAL A C 1
ATOM 2432 O O . VAL A 1 308 ? -19.119 -4.839 21.461 1.00 92.31 308 VAL A O 1
ATOM 2435 N N . VAL A 1 309 ? -19.675 -4.612 23.628 1.00 91.94 309 VAL A N 1
ATOM 2436 C CA . VAL A 1 309 ? -19.715 -6.052 23.899 1.00 91.94 309 VAL A CA 1
ATOM 2437 C C . VAL A 1 309 ? -20.760 -6.733 23.020 1.00 91.94 309 VAL A C 1
ATOM 2439 O O . VAL A 1 309 ? -20.454 -7.760 22.418 1.00 91.94 309 VAL A O 1
ATOM 2442 N N . LYS A 1 310 ? -21.959 -6.159 22.875 1.00 92.56 310 LYS A N 1
ATOM 2443 C CA . LYS A 1 310 ? -23.030 -6.720 22.040 1.00 92.56 310 LYS A CA 1
ATOM 2444 C C . LYS A 1 310 ? -22.607 -6.875 20.578 1.00 92.56 310 LYS A C 1
ATOM 2446 O O . LYS A 1 310 ? -22.813 -7.943 20.004 1.00 92.56 310 LYS A O 1
ATOM 2451 N N . HIS A 1 311 ? -22.011 -5.840 19.984 1.00 94.69 311 HIS A N 1
ATOM 2452 C CA . HIS A 1 311 ? -21.593 -5.875 18.578 1.00 94.69 311 HIS A CA 1
ATOM 2453 C C . HIS A 1 311 ? -20.409 -6.811 18.336 1.00 94.69 311 HIS A C 1
ATOM 2455 O O . HIS A 1 311 ? -20.379 -7.512 17.332 1.00 94.69 311 HIS A O 1
ATOM 2461 N N . ILE A 1 312 ? -19.438 -6.871 19.249 1.00 95.06 312 ILE A N 1
ATOM 2462 C CA . ILE A 1 312 ? -18.319 -7.810 19.101 1.00 95.06 312 ILE A CA 1
ATOM 2463 C C . ILE A 1 312 ? -18.810 -9.252 19.273 1.00 95.06 312 ILE A C 1
ATOM 2465 O O . ILE A 1 312 ? -18.415 -10.126 18.506 1.00 95.06 312 ILE A O 1
ATOM 2469 N N . SER A 1 313 ? -19.716 -9.497 20.224 1.00 93.94 313 SER A N 1
ATOM 2470 C CA . SER A 1 313 ? -20.269 -10.835 20.471 1.00 93.94 313 SER A CA 1
ATOM 2471 C C . SER A 1 313 ? -21.057 -11.358 19.273 1.00 93.94 313 SER A C 1
ATOM 2473 O O . SER A 1 313 ? -20.915 -12.521 18.912 1.00 93.94 313 SER A O 1
ATOM 2475 N N . SER A 1 314 ? -21.839 -10.511 18.593 1.00 94.31 314 SER A N 1
ATOM 2476 C CA . SER A 1 314 ? -22.544 -10.941 17.377 1.00 94.31 314 SER A CA 1
ATOM 2477 C C . SER A 1 314 ? -21.582 -11.335 16.249 1.00 94.31 314 SER A C 1
ATOM 2479 O O . SER A 1 314 ? -21.888 -12.236 15.467 1.00 94.31 314 SER A O 1
ATOM 2481 N N . LEU A 1 315 ? -20.399 -10.712 16.191 1.00 96.19 315 LEU A N 1
ATOM 2482 C CA . LEU A 1 315 ? -19.361 -11.000 15.200 1.00 96.19 315 LEU A CA 1
ATOM 2483 C C . LEU A 1 315 ? -18.529 -12.253 15.523 1.00 96.19 315 LEU A C 1
ATOM 2485 O O . LEU A 1 315 ? -17.896 -12.783 14.608 1.00 96.19 315 LEU A O 1
ATOM 2489 N N . LEU A 1 316 ? -18.581 -12.789 16.752 1.00 94.25 316 LEU A N 1
ATOM 2490 C CA . LEU A 1 316 ? -17.957 -14.081 17.100 1.00 94.25 316 LEU A CA 1
ATOM 2491 C C . LEU A 1 316 ? -18.459 -15.220 16.209 1.00 94.25 316 LEU A C 1
ATOM 2493 O O . LEU A 1 316 ? -17.692 -16.095 15.817 1.00 94.25 316 LEU A O 1
ATOM 2497 N N . HIS A 1 317 ? -19.741 -15.186 15.846 1.00 92.19 317 HIS A N 1
ATOM 2498 C CA . HIS A 1 317 ? -20.378 -16.201 15.006 1.00 92.19 317 HIS A CA 1
ATOM 2499 C C . HIS A 1 317 ? -20.398 -15.826 13.519 1.00 92.19 317 HIS A C 1
ATOM 2501 O O . HIS A 1 317 ? -21.178 -16.386 12.742 1.00 92.19 317 HIS A O 1
ATOM 2507 N N . SER A 1 318 ? -19.564 -14.867 13.104 1.00 94.94 318 SER A N 1
ATOM 2508 C CA . SER A 1 318 ? -19.414 -14.531 11.691 1.00 94.94 318 SER A CA 1
ATOM 2509 C C . SER A 1 318 ? -18.966 -15.752 10.883 1.00 94.94 318 SER A C 1
ATOM 2511 O O . SER A 1 318 ? -18.148 -16.558 11.327 1.00 94.94 318 SER A O 1
ATOM 2513 N N . LYS A 1 319 ? -19.482 -15.872 9.654 1.00 94.31 319 LYS A N 1
ATOM 2514 C CA . LYS A 1 319 ? -19.039 -16.897 8.691 1.00 94.31 319 LYS A CA 1
ATOM 2515 C C . LYS A 1 319 ? -17.633 -16.616 8.157 1.00 94.31 319 LYS A C 1
ATOM 2517 O O . LYS A 1 319 ? -16.983 -17.515 7.631 1.00 94.31 319 LYS A O 1
ATOM 2522 N N . GLU A 1 320 ? -17.184 -15.373 8.283 1.00 96.38 320 GLU A N 1
ATOM 2523 C CA . GLU A 1 320 ? -15.886 -14.911 7.819 1.00 96.38 320 GLU A CA 1
ATOM 2524 C C . GLU A 1 320 ? -14.842 -15.154 8.910 1.00 96.38 320 GLU A C 1
ATOM 2526 O O . GLU A 1 320 ? -14.848 -14.486 9.944 1.00 96.38 320 GLU A O 1
ATOM 2531 N N . LEU A 1 321 ? -13.935 -16.104 8.663 1.00 94.00 321 LEU A N 1
ATOM 2532 C CA . LEU A 1 321 ? -12.942 -16.569 9.640 1.00 94.00 321 LEU A CA 1
ATOM 2533 C C . LEU A 1 321 ? -12.106 -15.427 10.240 1.00 94.00 321 LEU A C 1
ATOM 2535 O O . LEU A 1 321 ? -11.820 -15.432 11.430 1.00 94.00 321 LEU A O 1
ATOM 2539 N N . GLU A 1 322 ? -11.702 -14.450 9.423 1.00 95.25 322 GLU A N 1
ATOM 2540 C CA . GLU A 1 322 ? -10.908 -13.303 9.886 1.00 95.25 322 GLU A CA 1
ATOM 2541 C C . GLU A 1 322 ? -11.690 -12.446 10.893 1.00 95.25 322 GLU A C 1
ATOM 2543 O O . GLU A 1 322 ? -11.140 -12.020 11.907 1.00 95.25 322 GLU A O 1
ATOM 2548 N N . VAL A 1 323 ? -12.984 -12.227 10.642 1.00 97.19 323 VAL A N 1
ATOM 2549 C CA . VAL A 1 323 ? -13.861 -11.419 11.501 1.00 97.19 323 VAL A CA 1
ATOM 2550 C C . VAL A 1 323 ? -14.126 -12.140 12.817 1.00 97.19 323 VAL A C 1
ATOM 2552 O O . VAL A 1 323 ? -13.941 -11.541 13.876 1.00 97.19 323 VAL A O 1
ATOM 2555 N N . SER A 1 324 ? -14.497 -13.424 12.768 1.00 96.38 324 SER A N 1
ATOM 2556 C CA . SER A 1 324 ? -14.744 -14.204 13.985 1.00 96.38 324 SER A CA 1
ATOM 2557 C C . SER A 1 324 ? -13.480 -14.350 14.834 1.00 96.38 324 SER A C 1
ATOM 2559 O O . SER A 1 324 ? -13.537 -14.172 16.049 1.00 96.38 324 SER A O 1
ATOM 2561 N N . TYR A 1 325 ? -12.320 -14.572 14.206 1.00 96.00 325 TYR A N 1
ATOM 2562 C CA . TYR A 1 325 ? -11.029 -14.654 14.892 1.00 96.00 325 TYR A CA 1
ATOM 2563 C C . TYR A 1 325 ? -10.664 -13.351 15.618 1.00 96.00 325 TYR A C 1
ATOM 2565 O O . TYR A 1 325 ? -10.274 -13.382 16.785 1.00 96.00 325 TYR A O 1
ATOM 2573 N N . LEU A 1 326 ? -10.814 -12.195 14.959 1.00 96.50 326 LEU A N 1
ATOM 2574 C CA . LEU A 1 326 ? -10.527 -10.899 15.581 1.00 96.50 326 LEU A CA 1
ATOM 2575 C C . LEU A 1 326 ? -11.515 -10.571 16.707 1.00 96.50 326 LEU A C 1
ATOM 2577 O O . LEU A 1 326 ? -11.100 -10.089 17.760 1.00 96.50 326 LEU A O 1
ATOM 2581 N N . ALA A 1 327 ? -12.806 -10.865 16.519 1.00 97.06 327 ALA A N 1
ATOM 2582 C CA . ALA A 1 327 ? -13.812 -10.701 17.566 1.00 97.06 327 ALA A CA 1
ATOM 2583 C C . ALA A 1 327 ? -13.483 -11.567 18.793 1.00 97.06 327 ALA A C 1
ATOM 2585 O O . ALA A 1 327 ? -13.504 -11.072 19.922 1.00 97.06 327 ALA A O 1
ATOM 2586 N N . ALA A 1 328 ? -13.095 -12.827 18.571 1.00 96.19 328 ALA A N 1
ATOM 2587 C CA . ALA A 1 328 ? -12.683 -13.741 19.630 1.00 96.19 328 ALA A CA 1
ATOM 2588 C C . ALA A 1 328 ? -11.449 -13.226 20.381 1.00 96.19 328 ALA A C 1
ATOM 2590 O O . ALA A 1 328 ? -11.425 -13.270 21.610 1.00 96.19 328 ALA A O 1
ATOM 2591 N N . GLY A 1 329 ? -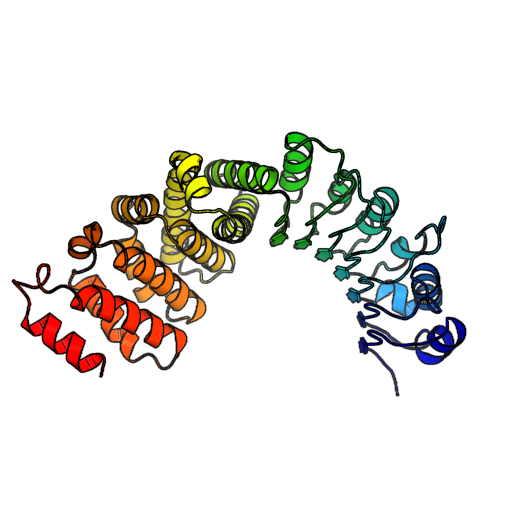10.468 -12.666 19.665 1.00 94.88 329 GLY A N 1
ATOM 2592 C CA . GLY A 1 329 ? -9.298 -12.014 20.259 1.00 94.88 329 GLY A CA 1
ATOM 2593 C C . GLY A 1 329 ? -9.674 -10.883 21.219 1.00 94.88 329 GLY A C 1
ATOM 2594 O O . GLY A 1 329 ? -9.218 -10.869 22.365 1.00 94.88 329 GLY A O 1
ATOM 2595 N N . ILE A 1 330 ? -10.580 -9.990 20.806 1.00 94.94 330 ILE A N 1
ATOM 2596 C CA . ILE A 1 330 ? -11.031 -8.882 21.659 1.00 94.94 330 ILE A CA 1
ATOM 2597 C C . ILE A 1 330 ? -11.750 -9.412 22.904 1.00 94.94 330 ILE A C 1
ATOM 2599 O O . ILE A 1 330 ? -11.436 -8.991 24.018 1.00 94.94 330 ILE A O 1
ATOM 2603 N N . ILE A 1 331 ? -12.690 -10.350 22.749 1.00 94.25 331 ILE A N 1
ATOM 2604 C CA . ILE A 1 331 ? -13.420 -10.923 23.891 1.00 94.25 331 ILE A CA 1
ATOM 2605 C C . ILE A 1 331 ? -12.466 -11.660 24.834 1.00 94.25 331 ILE A C 1
ATOM 2607 O O . ILE A 1 331 ? -12.580 -11.506 26.051 1.00 94.25 331 ILE A O 1
ATOM 2611 N N . ALA A 1 332 ? -11.480 -12.391 24.313 1.00 92.94 332 ALA A N 1
ATOM 2612 C CA . ALA A 1 332 ? -10.454 -13.037 25.125 1.00 92.94 332 ALA A CA 1
ATOM 2613 C C . ALA A 1 332 ? -9.646 -12.010 25.937 1.00 92.94 332 ALA A C 1
ATOM 2615 O O . ALA A 1 332 ? -9.464 -12.190 27.143 1.00 92.94 332 ALA A O 1
ATOM 2616 N N . HIS A 1 333 ? -9.227 -10.896 25.327 1.00 91.25 333 HIS A N 1
ATOM 2617 C CA . HIS A 1 333 ? -8.565 -9.805 26.045 1.00 91.25 333 HIS A CA 1
ATOM 2618 C C . HIS A 1 333 ? -9.451 -9.222 27.149 1.00 91.25 333 HIS A C 1
ATOM 2620 O O . HIS A 1 333 ? -9.023 -9.156 28.305 1.00 91.25 333 HIS A O 1
ATOM 2626 N N . LEU A 1 334 ? -10.696 -8.865 26.828 1.00 89.38 334 LEU A N 1
ATOM 2627 C CA . LEU A 1 334 ? -11.615 -8.242 27.782 1.00 89.38 334 LEU A CA 1
ATOM 2628 C C . LEU A 1 334 ? -11.962 -9.167 28.949 1.00 89.38 334 LEU A C 1
ATOM 2630 O O . LEU A 1 334 ? -12.055 -8.706 30.083 1.00 89.38 334 LEU A O 1
ATOM 2634 N N . THR A 1 335 ? -12.143 -10.463 28.695 1.00 89.44 335 THR A N 1
ATOM 2635 C CA . THR A 1 335 ? -12.536 -11.450 29.716 1.00 89.44 335 THR A CA 1
ATOM 2636 C C . THR A 1 335 ? -11.354 -12.010 30.518 1.00 89.44 335 THR A C 1
ATOM 2638 O O . THR A 1 335 ? -11.572 -12.631 31.570 1.00 89.44 335 THR A O 1
ATOM 2641 N N . SER A 1 336 ? -10.112 -11.774 30.070 1.00 87.81 336 SER A N 1
ATOM 2642 C CA . SER A 1 336 ? -8.891 -12.223 30.755 1.00 87.81 336 SER A CA 1
ATOM 2643 C C . SER A 1 336 ? -8.723 -11.607 32.148 1.00 87.81 336 SER A C 1
ATOM 2645 O O . SER A 1 336 ? -8.256 -12.285 33.065 1.00 87.81 336 SER A O 1
ATOM 2647 N N . ASP A 1 337 ? -9.159 -10.358 32.334 1.00 81.00 337 ASP A N 1
ATOM 2648 C CA . ASP A 1 337 ? -9.196 -9.695 33.636 1.00 81.00 337 ASP A CA 1
ATOM 2649 C C . ASP A 1 337 ? -10.602 -9.795 34.242 1.00 81.00 337 ASP A C 1
ATOM 2651 O O . ASP A 1 337 ? -11.610 -9.563 33.578 1.00 81.00 337 ASP A O 1
ATOM 2655 N N . LYS A 1 338 ? -10.679 -10.147 35.526 1.00 81.06 338 LYS A N 1
ATOM 2656 C CA . LYS A 1 338 ? -11.938 -10.202 36.282 1.00 81.06 338 LYS A CA 1
ATOM 2657 C C . LY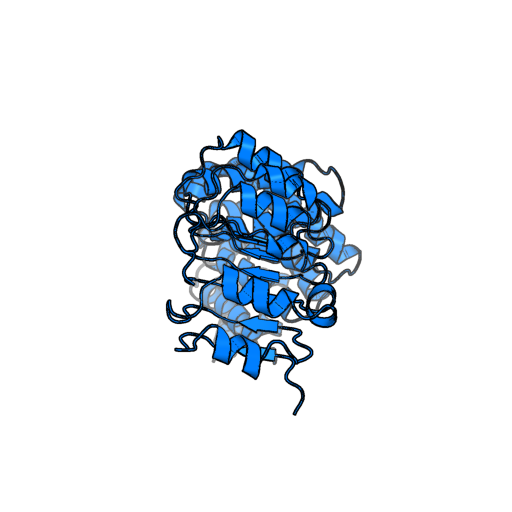S A 1 338 ? -12.340 -8.845 36.848 1.00 81.06 338 LYS A C 1
ATOM 2659 O O . LYS A 1 338 ? -13.527 -8.612 37.054 1.00 81.06 338 LYS A O 1
ATOM 2664 N N . GLN A 1 339 ? -11.376 -7.963 37.121 1.00 81.12 339 GLN A N 1
ATOM 2665 C CA . GLN A 1 339 ? -11.614 -6.715 37.853 1.00 81.12 339 GLN A CA 1
ATOM 2666 C C . GLN A 1 339 ? -12.648 -5.799 37.177 1.00 81.12 339 GLN A C 1
ATOM 2668 O O . GLN A 1 339 ? -13.558 -5.335 37.864 1.00 81.12 339 GLN A O 1
ATOM 2673 N N . PRO A 1 340 ? -12.613 -5.580 35.848 1.00 79.56 340 PRO A N 1
ATOM 2674 C CA . PRO A 1 340 ? -13.596 -4.715 35.195 1.00 79.56 340 PRO A CA 1
ATOM 2675 C C . PRO A 1 340 ? -15.024 -5.287 35.164 1.00 79.56 340 PRO A C 1
ATOM 2677 O O . PRO A 1 340 ? -15.964 -4.555 34.876 1.00 79.56 340 PRO A O 1
ATOM 2680 N N . TRP A 1 341 ? -15.193 -6.581 35.458 1.00 81.81 341 TRP A N 1
ATOM 2681 C CA . TRP A 1 341 ? -16.461 -7.307 35.348 1.00 81.81 341 TRP A CA 1
ATOM 2682 C C . TRP A 1 341 ? -17.124 -7.589 36.695 1.00 81.81 341 TRP A C 1
ATOM 2684 O O . TRP A 1 341 ? -18.112 -8.313 36.733 1.00 81.81 341 TRP A O 1
ATOM 2694 N N . ILE A 1 342 ? -16.622 -7.032 37.804 1.00 76.25 342 ILE A N 1
ATOM 2695 C CA . ILE A 1 342 ? -17.139 -7.326 39.155 1.00 76.25 342 ILE A CA 1
ATOM 2696 C C . ILE A 1 342 ? -18.658 -7.093 39.261 1.00 76.25 342 ILE A C 1
ATOM 2698 O O . ILE A 1 342 ? -19.345 -7.853 39.938 1.00 76.25 342 ILE A O 1
ATOM 2702 N N . SER A 1 343 ? -19.205 -6.093 38.563 1.00 74.56 343 SER A N 1
ATOM 2703 C CA . SER A 1 343 ? -20.650 -5.824 38.524 1.00 74.56 343 SER A CA 1
ATOM 2704 C C . SER A 1 343 ? -21.433 -6.656 37.495 1.00 74.56 343 SER A C 1
ATOM 2706 O O . SER A 1 343 ? -22.660 -6.637 37.529 1.00 74.56 343 SER A O 1
ATOM 2708 N N . CYS A 1 344 ? -20.755 -7.370 36.589 1.00 79.44 344 CYS A N 1
ATOM 2709 C CA . CYS A 1 344 ? -21.335 -8.058 35.425 1.00 79.44 344 CYS A CA 1
ATOM 2710 C C . CYS A 1 344 ? -20.709 -9.454 35.173 1.00 79.44 344 CYS A C 1
ATOM 2712 O O . CYS A 1 344 ? -20.524 -9.861 34.025 1.00 79.44 344 CYS A O 1
ATOM 2714 N N . ASP A 1 345 ? -20.372 -10.212 36.223 1.00 79.75 345 ASP A N 1
ATOM 2715 C CA . ASP A 1 345 ? -19.620 -11.482 36.100 1.00 79.75 345 ASP A CA 1
ATOM 2716 C C . ASP A 1 345 ? -20.381 -12.582 35.330 1.00 79.75 345 ASP A C 1
ATOM 2718 O O . ASP A 1 345 ? -19.780 -13.416 34.647 1.00 79.75 345 ASP A O 1
ATOM 2722 N N . LEU A 1 346 ? -21.718 -12.548 35.352 1.00 80.56 346 LEU A N 1
ATOM 2723 C CA . LEU A 1 346 ? -22.556 -13.435 34.536 1.00 80.56 346 LEU A CA 1
ATOM 2724 C C . LEU A 1 346 ? -22.351 -13.194 33.035 1.00 80.56 346 LEU A C 1
ATOM 2726 O O . LEU A 1 346 ? -22.224 -14.151 32.275 1.00 80.56 346 LEU A O 1
ATOM 2730 N N . GLN A 1 347 ? -22.260 -11.928 32.614 1.00 83.88 347 GLN A N 1
ATOM 2731 C CA . GLN A 1 347 ? -22.009 -11.572 31.217 1.00 83.88 347 GLN A CA 1
ATOM 2732 C C . GLN A 1 347 ? -20.606 -12.014 30.794 1.00 83.88 347 GLN A C 1
ATOM 2734 O O . GLN A 1 347 ? -20.446 -12.619 29.740 1.00 83.88 347 GLN A O 1
ATOM 2739 N N . ARG A 1 348 ? -19.602 -11.801 31.655 1.00 86.38 348 ARG A N 1
ATOM 2740 C CA . ARG A 1 348 ? -18.237 -12.301 31.432 1.00 86.38 348 ARG A CA 1
ATOM 2741 C C . ARG A 1 348 ? -18.211 -13.820 31.246 1.00 86.38 348 ARG A C 1
ATOM 2743 O O . ARG A 1 348 ? -17.506 -14.322 30.379 1.00 86.38 348 ARG A O 1
ATOM 2750 N N . THR A 1 349 ? -18.965 -14.547 32.068 1.00 85.69 349 THR A N 1
ATOM 2751 C CA . THR A 1 349 ? -19.033 -16.012 32.010 1.00 85.69 349 THR A CA 1
ATOM 2752 C C . THR A 1 349 ? -19.709 -16.498 30.729 1.00 85.69 349 THR A C 1
ATOM 2754 O O . THR A 1 349 ? -19.203 -17.434 30.119 1.00 85.69 349 THR A O 1
ATOM 2757 N N . ALA A 1 350 ? -20.788 -15.844 30.287 1.00 86.81 350 ALA A N 1
ATOM 2758 C CA . ALA A 1 350 ? -21.440 -16.153 29.013 1.00 86.81 350 ALA A CA 1
ATOM 2759 C C . ALA A 1 350 ? -20.487 -15.949 27.824 1.00 86.81 350 ALA A C 1
ATOM 2761 O O . ALA A 1 350 ? -20.305 -16.852 27.019 1.00 86.81 350 ALA A O 1
ATOM 2762 N N . LEU A 1 351 ? -19.771 -14.820 27.787 1.00 88.88 351 LEU A N 1
ATOM 2763 C CA . LEU A 1 351 ? -18.777 -14.548 26.744 1.00 88.88 351 LEU A CA 1
ATOM 2764 C C . LEU A 1 351 ? -17.651 -15.589 26.702 1.00 88.88 351 LEU A C 1
ATOM 2766 O O . LEU A 1 351 ? -17.181 -15.948 25.629 1.00 88.88 351 LEU A O 1
ATOM 2770 N N . LEU A 1 352 ? -17.204 -16.075 27.864 1.00 87.50 352 LEU A N 1
ATOM 2771 C CA . LEU A 1 352 ? -16.200 -17.139 27.938 1.00 87.50 352 LEU A CA 1
ATOM 2772 C C . LEU A 1 352 ? -16.724 -18.480 27.419 1.00 87.50 352 LEU A C 1
ATOM 2774 O O . LEU A 1 352 ? -15.934 -19.262 26.902 1.00 87.50 352 LEU A O 1
ATOM 2778 N N . GLN A 1 353 ? -18.020 -18.756 27.575 1.00 87.69 353 GLN A N 1
ATOM 2779 C CA . GLN A 1 353 ? -18.648 -19.952 27.015 1.00 87.69 353 GLN A CA 1
ATOM 2780 C C . GLN A 1 353 ? -18.779 -19.847 25.496 1.00 87.69 353 GLN A C 1
ATOM 2782 O O . GLN A 1 353 ? -18.509 -20.827 24.818 1.00 87.69 353 GLN A O 1
ATOM 2787 N N . ASP A 1 354 ? -19.100 -18.661 24.972 1.00 86.44 354 ASP A N 1
ATOM 2788 C CA . ASP A 1 354 ? -19.230 -18.416 23.528 1.00 86.44 354 ASP A CA 1
ATOM 2789 C C . ASP A 1 354 ? -17.886 -18.474 22.769 1.00 86.44 354 ASP A C 1
ATOM 2791 O O . ASP A 1 354 ? -17.871 -18.568 21.541 1.00 86.44 354 ASP A O 1
ATOM 2795 N N . LEU A 1 355 ? -16.751 -18.411 23.480 1.00 85.31 355 LEU A N 1
ATOM 2796 C CA . LEU A 1 355 ? -15.402 -18.553 22.912 1.00 85.31 355 LEU A CA 1
ATOM 2797 C C . LEU A 1 355 ? -14.951 -20.012 22.707 1.00 85.31 355 LEU A C 1
ATOM 2799 O O . LEU A 1 355 ? -13.940 -20.228 22.032 1.00 85.31 355 LEU A O 1
ATOM 2803 N N . VAL A 1 356 ? -15.630 -20.984 23.329 1.00 70.38 356 VAL A N 1
ATOM 2804 C CA . VAL A 1 356 ? -15.301 -22.425 23.300 1.00 70.38 356 VAL A CA 1
ATOM 2805 C C . VAL A 1 356 ? -16.191 -23.135 22.293 1.00 70.38 356 VAL A C 1
ATOM 2807 O O . VAL A 1 356 ? -15.644 -23.967 21.532 1.00 70.38 356 VAL A O 1
#

Secondary structure (DSSP, 8-state):
----EEE-TT----HHHHIIIIITS--SEEE-TT--TTS-HHHHHHHHHT-HHHHHH--EEE-TT----TT---GGGGG-TT--EEE-TTS---HHHHHHHTT-TT--EEE-TTS-----GGGGGGTTT--EEE-TT-TT----HHHHHHHHHH-TT--EEE-TT-HHHHHHHHHHHHHHHTT---HHHHHHHHHHHHHHGGGS-HHHHHHTHHHHHHHHHHHHHHHHHHHHTT---HHHHHHHHHHHHHHTT-HHHHHHHHHTTHHHHHHHHHHH---HHHHHHHHHHHHHHHT-GGGHHHH-SHHHHHHHHHHHT-SSHHHHHHHHHHHHHHHH-SGGGTT-HHHHHHHHHHT-